Protein AF-A0A9X1NVR0-F1 (afdb_monomer)

pLDDT: mean 72.45, std 21.35, range [33.44, 94.31]

Radius of gyration: 43.02 Å; Cα contacts (8 Å, |Δi|>4): 176; chains: 1; bounding box: 94×76×120 Å

Foldseek 3Di:
DDDDDDDDDDDDDDPDDPDDDDDDDDDDDDDDDDDDDDDDDDDDDDDDDDDDDDDDDDDDDDDDDDDDDDDDDDDDDDDDDDPDDDDDPDDPPADDDPPDDPVLDDPHVVSSVVSVVVVVVVVVVVVVPPAWADPDLVPADQAPADPLLCQQVVADSPRPVSSVVSVVCNVVGHHNVNVNVPNVVSVVCVVVVVRPGDQDQLVQQLVLADPPPPDDSVVSNVNSVVLLVVLLVVLVPDDCVNVDDPVNSVVLNVLSSGNVSSVVSVVCVVVVVPDDPPPPPPPDDDPDLDPVNLVVLCPDLCLDPPHPNPDPVSVVVSVVSVCVVDPD

Solvent-accessible surface area (backbone atoms only — not comparable to full-atom values): 21731 Å² total; per-residue (Å²): 138,89,82,88,81,87,82,85,84,87,81,91,87,90,87,87,87,87,85,76,86,80,71,88,80,83,79,83,74,86,90,81,78,89,83,86,89,86,80,85,87,79,88,82,87,84,88,83,87,82,88,89,88,81,89,86,89,83,88,83,89,84,85,84,88,82,88,83,86,86,90,82,84,90,82,81,88,85,78,85,82,76,82,79,89,75,97,69,95,68,72,84,73,73,86,74,66,90,91,65,62,80,86,41,60,41,99,45,66,66,48,21,51,51,40,48,48,51,53,51,49,51,51,50,52,52,60,66,64,48,65,68,39,59,98,44,44,83,68,53,78,78,82,82,65,50,72,68,48,33,69,40,64,70,58,54,100,81,34,65,66,61,55,51,47,34,46,52,37,44,77,70,54,44,25,70,69,63,57,56,48,50,48,55,49,53,48,52,34,47,75,70,59,73,48,69,68,64,84,57,61,65,61,33,23,37,69,44,28,62,90,84,66,88,61,56,70,68,55,23,28,52,47,12,48,54,50,41,55,49,49,54,52,51,50,70,65,58,44,60,92,77,70,41,51,71,66,57,44,50,56,56,52,59,32,52,74,39,47,67,36,39,53,52,48,49,48,47,67,73,60,61,76,72,75,82,78,69,96,65,91,62,90,83,62,80,79,82,86,42,70,70,58,50,54,52,51,65,71,32,58,36,46,34,88,90,39,100,57,47,34,73,68,61,33,52,52,50,52,52,51,48,47,71,71,58,69,130

Structure (mmCIF, N/CA/C/O backbone):
data_AF-A0A9X1NVR0-F1
#
_entry.id   AF-A0A9X1NVR0-F1
#
loop_
_atom_site.group_PDB
_atom_site.id
_atom_site.type_symbol
_atom_site.label_atom_id
_atom_site.label_alt_id
_atom_site.label_comp_id
_atom_site.label_asym_id
_atom_site.label_entity_id
_atom_site.label_seq_id
_atom_site.pdbx_PDB_ins_code
_atom_site.Cartn_x
_atom_site.Cartn_y
_atom_site.Cartn_z
_atom_site.occupancy
_atom_site.B_iso_or_equiv
_atom_site.auth_seq_id
_atom_site.auth_comp_id
_atom_site.auth_asym_id
_atom_site.auth_atom_id
_atom_site.pdbx_PDB_model_num
ATOM 1 N N . MET A 1 1 ? 7.594 -42.848 30.834 1.00 44.47 1 MET A N 1
ATOM 2 C CA . MET A 1 1 ? 8.027 -41.648 30.078 1.00 44.47 1 MET A CA 1
ATOM 3 C C . MET A 1 1 ? 7.532 -41.773 28.642 1.00 44.47 1 MET A C 1
ATOM 5 O O . MET A 1 1 ? 7.361 -42.896 28.198 1.00 44.47 1 MET A O 1
ATOM 9 N N . THR A 1 2 ? 7.298 -40.643 27.962 1.00 40.19 2 THR A N 1
ATOM 10 C CA . THR A 1 2 ? 6.691 -40.436 26.620 1.00 40.19 2 THR A CA 1
ATOM 11 C C . THR A 1 2 ? 5.156 -40.479 26.514 1.00 40.19 2 THR A C 1
ATOM 13 O O . THR A 1 2 ? 4.549 -41.512 26.264 1.00 40.19 2 THR A O 1
ATOM 16 N N . ARG A 1 3 ? 4.526 -39.297 26.651 1.00 39.19 3 ARG A N 1
ATOM 17 C CA . ARG A 1 3 ? 3.219 -38.970 26.051 1.00 39.19 3 ARG A CA 1
ATOM 18 C C . ARG A 1 3 ? 3.473 -38.156 24.780 1.00 39.19 3 ARG A C 1
ATOM 20 O O . ARG A 1 3 ? 4.153 -37.134 24.848 1.00 39.19 3 ARG A O 1
ATOM 27 N N . LYS A 1 4 ? 2.931 -38.622 23.652 1.00 46.75 4 LYS A N 1
ATOM 28 C CA . LYS A 1 4 ? 2.841 -37.892 22.380 1.00 46.75 4 LYS A CA 1
ATOM 29 C C . LYS A 1 4 ? 1.854 -36.727 22.532 1.00 46.75 4 LYS A C 1
ATOM 31 O O . LYS A 1 4 ? 0.799 -36.900 23.139 1.00 46.75 4 LYS A O 1
ATOM 36 N N . ARG A 1 5 ? 2.214 -35.554 22.011 1.00 45.94 5 ARG A N 1
ATOM 37 C CA . ARG A 1 5 ? 1.312 -34.417 21.794 1.00 45.94 5 ARG A CA 1
ATOM 38 C C . ARG A 1 5 ? 1.158 -34.261 20.287 1.00 45.94 5 ARG A C 1
ATOM 40 O O . ARG A 1 5 ? 2.129 -33.909 19.626 1.00 45.94 5 ARG A O 1
ATOM 47 N N . ASP A 1 6 ? -0.038 -34.539 19.790 1.00 41.62 6 ASP A N 1
ATOM 48 C CA . ASP A 1 6 ? -0.452 -34.194 18.436 1.00 41.62 6 ASP A CA 1
ATOM 49 C C . ASP A 1 6 ? -0.922 -32.734 18.440 1.00 41.62 6 ASP A C 1
ATOM 51 O O . ASP A 1 6 ? -1.805 -32.350 19.210 1.00 41.62 6 ASP A O 1
ATOM 55 N N . ILE A 1 7 ? -0.274 -31.910 17.618 1.00 42.59 7 ILE A N 1
ATOM 56 C CA . ILE A 1 7 ? -0.671 -30.533 17.324 1.00 42.59 7 ILE A CA 1
ATOM 57 C C . ILE A 1 7 ? -1.492 -30.594 16.038 1.00 42.59 7 ILE A C 1
ATOM 59 O O . ILE A 1 7 ? -0.970 -30.919 14.975 1.00 42.59 7 ILE A O 1
ATOM 63 N N . ILE A 1 8 ? -2.788 -30.312 16.158 1.00 41.16 8 ILE A N 1
ATOM 64 C CA . ILE A 1 8 ? -3.702 -30.131 15.032 1.00 41.16 8 ILE A CA 1
ATOM 65 C C . ILE A 1 8 ? -3.547 -28.689 14.548 1.00 41.16 8 ILE A C 1
ATOM 67 O O . ILE A 1 8 ? -3.939 -27.742 15.228 1.00 41.16 8 ILE A O 1
ATOM 71 N N . THR A 1 9 ? -2.956 -28.534 13.369 1.00 35.31 9 THR A N 1
ATOM 72 C CA . THR A 1 9 ? -2.883 -27.276 12.625 1.00 35.31 9 THR A CA 1
ATOM 73 C C . THR A 1 9 ? -4.219 -27.048 11.914 1.00 35.31 9 THR A C 1
ATOM 75 O O . THR A 1 9 ? -4.495 -27.692 10.907 1.00 35.31 9 THR A O 1
ATOM 78 N N . CYS A 1 10 ? -5.049 -26.135 12.422 1.00 33.44 10 CYS A N 1
ATOM 79 C CA . CYS A 1 10 ? -6.172 -25.558 11.677 1.00 33.44 10 CYS A CA 1
ATOM 80 C C . CYS A 1 10 ? -5.746 -24.176 11.173 1.00 33.44 10 CYS A C 1
ATOM 82 O O . CYS A 1 10 ? -5.687 -23.222 11.945 1.00 33.44 10 CYS A O 1
ATOM 84 N N . ALA A 1 11 ? -5.429 -24.083 9.884 1.00 37.91 11 ALA A N 1
ATOM 85 C CA . ALA A 1 11 ? -5.154 -22.836 9.186 1.00 37.91 11 ALA A CA 1
ATOM 86 C C . ALA A 1 11 ? -6.119 -22.700 8.003 1.00 37.91 11 ALA A C 1
ATOM 88 O O . ALA A 1 11 ? -6.277 -23.640 7.229 1.00 37.91 11 ALA A O 1
ATOM 89 N N . GLY A 1 12 ? -6.705 -21.510 7.847 1.00 33.69 12 GLY A N 1
ATOM 90 C CA . GLY A 1 12 ? -7.137 -21.010 6.541 1.00 33.69 12 GLY A CA 1
ATOM 91 C C . GLY A 1 12 ? -8.643 -20.931 6.292 1.00 33.69 12 GLY A C 1
ATOM 92 O O . GLY A 1 12 ? -9.196 -21.759 5.577 1.00 33.69 12 GLY A O 1
ATOM 93 N N . SER A 1 13 ? -9.290 -19.870 6.780 1.00 37.59 13 SER A N 1
ATOM 94 C CA . SER A 1 13 ? -10.363 -19.183 6.036 1.00 37.59 13 SER A CA 1
ATOM 95 C C . SER A 1 13 ? -10.719 -17.861 6.705 1.00 37.59 13 SER A C 1
ATOM 97 O O . SER A 1 13 ? -11.541 -17.812 7.611 1.00 37.59 13 SER A O 1
ATOM 99 N N . LEU A 1 14 ? -10.073 -16.789 6.251 1.00 38.69 14 LEU A N 1
ATOM 100 C CA . LEU A 1 14 ? -10.505 -15.400 6.433 1.00 38.69 14 LEU A CA 1
ATOM 101 C C . LEU A 1 14 ? -9.898 -14.583 5.282 1.00 38.69 14 LEU A C 1
ATOM 103 O O . LEU A 1 14 ? -8.998 -13.773 5.455 1.00 38.69 14 LEU A O 1
ATOM 107 N N . ALA A 1 15 ? -10.363 -14.883 4.071 1.00 46.22 15 ALA A N 1
ATOM 108 C CA . ALA A 1 15 ? -10.095 -14.116 2.861 1.00 46.22 15 ALA A CA 1
ATOM 109 C C . ALA A 1 15 ? -11.441 -13.843 2.188 1.00 46.22 15 ALA A C 1
ATOM 111 O O . ALA A 1 15 ? -11.875 -14.612 1.336 1.00 46.22 15 ALA A O 1
ATOM 112 N N . PHE A 1 16 ? -12.151 -12.803 2.635 1.00 40.16 16 PHE A N 1
ATOM 113 C CA . PHE A 1 16 ? -13.353 -12.331 1.942 1.00 40.16 16 PHE A CA 1
ATOM 114 C C . PHE A 1 16 ? -13.715 -10.887 2.329 1.00 40.16 16 PHE A C 1
ATOM 116 O O . PHE A 1 16 ? -14.750 -10.667 2.942 1.00 40.16 16 PHE A O 1
ATOM 123 N N . LEU A 1 17 ? -12.858 -9.895 2.034 1.00 40.31 17 LEU A N 1
ATOM 124 C CA . LEU A 1 17 ? -13.268 -8.474 2.089 1.00 40.31 17 LEU A CA 1
ATOM 125 C C . LEU A 1 17 ? -12.319 -7.484 1.373 1.00 40.31 17 LEU A C 1
ATOM 127 O O . LEU A 1 17 ? -12.083 -6.389 1.866 1.00 40.31 17 LEU A O 1
ATOM 131 N N . ALA A 1 18 ? -11.784 -7.835 0.197 1.00 41.09 18 ALA A N 1
ATOM 132 C CA . ALA A 1 18 ? -10.922 -6.925 -0.579 1.00 41.09 18 ALA A CA 1
ATOM 133 C C . ALA A 1 18 ? -11.227 -6.915 -2.090 1.00 41.09 18 ALA A C 1
ATOM 135 O O . ALA A 1 18 ? -10.324 -6.915 -2.918 1.00 41.09 18 ALA A O 1
ATOM 136 N N . ALA A 1 19 ? -12.508 -6.908 -2.462 1.00 43.38 19 ALA A N 1
ATOM 137 C CA . ALA A 1 19 ? -12.921 -6.692 -3.848 1.00 43.38 19 ALA A CA 1
ATOM 138 C C . ALA A 1 19 ? -14.095 -5.709 -3.895 1.00 43.38 19 ALA A C 1
ATOM 140 O O . ALA A 1 19 ? -15.251 -6.101 -4.037 1.00 43.38 19 ALA A O 1
ATOM 141 N N . MET A 1 20 ? -13.794 -4.419 -3.753 1.00 42.12 20 MET A N 1
ATOM 142 C CA . MET A 1 20 ? -14.661 -3.367 -4.279 1.00 42.12 20 MET A CA 1
ATOM 143 C C . MET A 1 20 ? -13.882 -2.598 -5.352 1.00 42.12 20 MET A C 1
ATOM 145 O O . MET A 1 20 ? -12.748 -2.192 -5.094 1.00 42.12 20 MET A O 1
ATOM 149 N N . PRO A 1 21 ? -14.444 -2.430 -6.561 1.00 48.41 21 PRO A N 1
ATOM 150 C CA . PRO A 1 21 ? -13.795 -1.700 -7.636 1.00 48.41 21 PRO A CA 1
ATOM 151 C C . PRO A 1 21 ? -13.760 -0.211 -7.284 1.00 48.41 21 PRO A C 1
ATOM 153 O O . PRO A 1 21 ? -14.793 0.457 -7.247 1.00 48.41 21 PRO A O 1
ATOM 156 N N . PHE A 1 22 ? -12.564 0.316 -7.030 1.00 46.00 22 PHE A N 1
ATOM 157 C CA . PHE A 1 22 ? -12.339 1.756 -7.035 1.00 46.00 22 PHE A CA 1
ATOM 158 C C . PHE A 1 22 ? -12.615 2.273 -8.453 1.00 46.00 22 PHE A C 1
ATOM 160 O O . PHE A 1 22 ? -11.993 1.833 -9.419 1.00 46.00 22 PHE A O 1
ATOM 167 N N . GLY A 1 23 ? -13.609 3.157 -8.572 1.00 53.91 23 GLY A N 1
ATOM 168 C CA . GLY A 1 23 ? -14.016 3.780 -9.830 1.00 53.91 23 GLY A CA 1
ATOM 169 C C . GLY A 1 23 ? -12.915 4.638 -10.474 1.00 53.91 23 GLY A C 1
ATOM 170 O O . GLY A 1 23 ? -11.853 4.851 -9.884 1.00 53.91 23 GLY A O 1
ATOM 171 N N . PRO A 1 24 ? -13.148 5.136 -11.702 1.00 49.78 24 PRO A N 1
ATOM 172 C CA . PRO A 1 24 ? -12.132 5.823 -12.486 1.00 49.78 24 PRO A CA 1
ATOM 173 C C . PRO A 1 24 ? -11.632 7.087 -11.779 1.00 49.78 24 PRO A C 1
ATOM 175 O O . PRO A 1 24 ? -12.390 7.998 -11.451 1.00 49.78 24 PRO A O 1
ATOM 178 N N . ARG A 1 25 ? -10.314 7.126 -11.577 1.00 46.09 25 ARG A N 1
ATOM 179 C CA . ARG A 1 25 ? -9.554 8.268 -11.071 1.00 46.09 25 ARG A CA 1
ATOM 180 C C . ARG A 1 25 ? -9.665 9.407 -12.095 1.00 46.09 25 ARG A C 1
ATOM 182 O O . ARG A 1 25 ? -9.121 9.300 -13.192 1.00 46.09 25 ARG A O 1
ATOM 189 N N . ILE A 1 26 ? -10.394 10.471 -11.756 1.00 43.28 26 ILE A N 1
ATOM 190 C CA . ILE A 1 26 ? -10.461 11.698 -12.561 1.00 43.28 26 ILE A CA 1
ATOM 191 C C . ILE A 1 26 ? -9.069 12.336 -12.543 1.00 43.28 26 ILE A C 1
ATOM 193 O O . ILE A 1 26 ? -8.587 12.771 -11.499 1.00 43.28 26 ILE A O 1
ATOM 197 N N . VAL A 1 27 ? -8.409 12.356 -13.699 1.00 53.53 27 VAL A N 1
ATOM 198 C CA . VAL A 1 27 ? -7.164 13.097 -13.909 1.00 53.53 27 VAL A CA 1
ATOM 199 C C . VAL A 1 27 ? -7.555 14.510 -14.334 1.00 53.53 27 VAL A C 1
ATOM 201 O O . VAL A 1 27 ? -8.107 14.697 -15.416 1.00 53.53 27 VAL A O 1
ATOM 204 N N . PHE A 1 28 ? -7.299 15.502 -13.482 1.00 40.03 28 PHE A N 1
ATOM 205 C CA . PHE A 1 28 ? -7.391 16.909 -13.871 1.00 40.03 28 PHE A CA 1
ATOM 206 C C . PHE A 1 28 ? -6.197 17.246 -14.771 1.00 40.03 28 PHE A C 1
ATOM 208 O O . PHE A 1 28 ? -5.045 17.170 -14.343 1.00 40.03 28 PHE A O 1
ATOM 215 N N . ALA A 1 29 ? -6.476 17.578 -16.031 1.00 50.22 29 ALA A N 1
ATOM 216 C CA . ALA A 1 29 ? -5.506 18.201 -16.923 1.00 50.22 29 ALA A CA 1
ATOM 217 C C . ALA A 1 29 ? -5.236 19.653 -16.469 1.00 50.22 29 ALA A C 1
ATOM 219 O O . ALA A 1 29 ? -6.146 20.287 -15.929 1.00 50.22 29 ALA A O 1
ATOM 220 N N . PRO A 1 30 ? -4.018 20.188 -16.672 1.00 52.81 30 PRO A N 1
ATOM 221 C CA . PRO A 1 30 ? -3.741 21.600 -16.435 1.00 52.81 30 PRO A CA 1
ATOM 222 C C . PRO A 1 30 ? -4.539 22.486 -17.405 1.00 52.81 30 PRO A C 1
ATOM 224 O O . PRO A 1 30 ? -4.586 22.238 -18.609 1.00 52.81 30 PRO A O 1
ATOM 227 N N . ASP A 1 31 ? -5.193 23.486 -16.819 1.00 44.09 31 ASP A N 1
ATOM 228 C CA . ASP A 1 31 ? -6.023 24.511 -17.447 1.00 44.09 31 ASP A CA 1
ATOM 229 C C . ASP A 1 31 ? -5.139 25.573 -18.121 1.00 44.09 31 ASP A C 1
ATOM 231 O O . ASP A 1 31 ? -4.589 26.453 -17.458 1.00 44.09 31 ASP A O 1
ATOM 235 N N . ASP A 1 32 ? -4.996 25.473 -19.443 1.00 49.38 32 ASP A N 1
ATOM 236 C CA . ASP A 1 32 ? -4.446 26.516 -20.307 1.00 49.38 32 ASP A CA 1
ATOM 237 C C . ASP A 1 32 ? -5.589 27.063 -21.179 1.00 49.38 32 ASP A C 1
ATOM 239 O O . ASP A 1 32 ? -5.958 26.432 -22.171 1.00 49.38 32 ASP A O 1
ATOM 243 N N . GLY A 1 33 ? -6.148 28.243 -20.883 1.00 39.88 33 GLY A N 1
ATOM 244 C CA . GLY A 1 33 ? -6.996 28.899 -21.891 1.00 39.88 33 GLY A CA 1
ATOM 245 C C . GLY A 1 33 ? -8.032 29.899 -21.414 1.00 39.88 33 GLY A C 1
ATOM 246 O O . GLY A 1 33 ? -9.231 29.651 -21.453 1.00 39.88 33 GLY A O 1
ATOM 247 N N . ASN A 1 34 ? -7.558 31.091 -21.082 1.00 47.06 34 ASN A N 1
ATOM 248 C CA . ASN A 1 34 ? -8.350 32.300 -20.911 1.00 47.06 34 ASN A CA 1
ATOM 249 C C . ASN A 1 34 ? -9.213 32.633 -22.159 1.00 47.06 34 ASN A C 1
ATOM 251 O O . ASN A 1 34 ? -8.673 33.009 -23.195 1.00 47.06 34 ASN A O 1
ATOM 255 N N . GLY A 1 35 ? -10.542 32.571 -22.004 1.00 40.34 35 GLY A N 1
ATOM 256 C CA . GLY A 1 35 ? -11.523 33.472 -22.629 1.00 40.34 35 GLY A CA 1
ATOM 257 C C . GLY A 1 35 ? -12.019 33.171 -24.052 1.00 40.34 35 GLY A C 1
ATOM 258 O O . GLY A 1 35 ? -11.288 33.348 -25.014 1.00 40.34 35 GLY A O 1
ATOM 259 N N . GLN A 1 36 ? -13.323 32.890 -24.195 1.00 42.28 36 GLN A N 1
ATOM 260 C CA . GLN A 1 36 ? -14.233 33.672 -25.054 1.00 42.28 36 GLN A CA 1
ATOM 261 C C . GLN A 1 36 ? -15.698 33.271 -24.780 1.00 42.28 36 GLN A C 1
ATOM 263 O O . GLN A 1 36 ? -16.075 32.105 -24.787 1.00 42.28 36 GLN A O 1
ATOM 268 N N . SER A 1 37 ? -16.512 34.291 -24.541 1.00 43.41 37 SER A N 1
ATOM 269 C CA . SER A 1 37 ? -17.950 34.307 -24.277 1.00 43.41 37 SER A CA 1
ATOM 270 C C . SER A 1 37 ? -18.858 33.874 -25.438 1.00 43.41 37 SER A C 1
ATOM 272 O O . SER A 1 37 ? -18.581 34.202 -26.591 1.00 43.41 37 SER A O 1
ATOM 274 N N . GLY A 1 38 ? -20.044 33.368 -25.077 1.00 38.72 38 GLY A N 1
ATOM 275 C CA . GLY A 1 38 ? -21.275 33.345 -25.887 1.00 38.72 38 GLY A CA 1
ATOM 276 C C . GLY A 1 38 ? -21.856 31.931 -25.966 1.00 38.72 38 GLY A C 1
ATOM 277 O O . GLY A 1 38 ? -21.133 31.004 -26.278 1.00 38.72 38 GLY A O 1
ATOM 278 N N . GLY A 1 39 ? -23.120 31.631 -25.690 1.00 35.53 39 GLY A N 1
ATOM 279 C CA . GLY A 1 39 ? -24.314 32.414 -25.410 1.00 35.53 39 GLY A CA 1
ATOM 280 C C . GLY A 1 39 ? -25.524 31.549 -25.797 1.00 35.53 39 GLY A C 1
ATOM 281 O O . GLY A 1 39 ? -25.473 30.879 -26.820 1.00 35.53 39 GLY A O 1
ATOM 282 N N . GLY A 1 40 ? -26.606 31.605 -25.014 1.00 36.06 40 GLY A N 1
ATOM 283 C CA . GLY A 1 40 ? -27.977 31.437 -25.520 1.00 36.06 40 GLY A CA 1
ATOM 284 C C . GLY A 1 40 ? -28.655 30.057 -25.463 1.00 36.06 40 GLY A C 1
ATOM 285 O O . GLY A 1 40 ? -28.280 29.150 -26.191 1.00 36.06 40 GLY A O 1
ATOM 286 N N . GLY A 1 41 ? -29.776 30.028 -24.722 1.00 33.59 41 GLY A N 1
ATOM 287 C CA . GLY A 1 41 ? -30.999 29.241 -24.989 1.00 33.59 41 GLY A CA 1
ATOM 288 C C . GLY A 1 41 ? -30.962 27.766 -24.568 1.00 33.59 41 GLY A C 1
ATOM 289 O O . GLY A 1 41 ? -29.978 27.087 -24.794 1.00 33.59 41 GLY A O 1
ATOM 290 N N . GLY A 1 42 ? -31.990 27.168 -23.969 1.00 35.94 42 GLY A N 1
ATOM 291 C CA . GLY A 1 42 ? -33.374 27.572 -23.729 1.00 35.94 42 GLY A CA 1
ATOM 292 C C . GLY A 1 42 ? -34.250 26.309 -23.686 1.00 35.94 42 GLY A C 1
ATOM 293 O O . GLY A 1 42 ? -34.045 25.432 -24.518 1.00 35.94 42 GLY A O 1
ATOM 294 N N . GLY A 1 43 ? -35.207 26.266 -22.748 1.00 36.50 43 GLY A N 1
ATOM 295 C CA . GLY A 1 43 ? -36.305 25.285 -22.656 1.00 36.50 43 GLY A CA 1
ATOM 296 C C . GLY A 1 43 ? -35.895 23.869 -22.232 1.00 36.50 43 GLY A C 1
ATOM 297 O O . GLY A 1 43 ? -34.754 23.466 -22.409 1.00 36.50 43 GLY A O 1
ATOM 298 N N . ASP A 1 44 ? -36.756 23.022 -21.691 1.00 38.47 44 ASP A N 1
ATOM 299 C CA . ASP A 1 44 ? -38.103 23.122 -21.123 1.00 38.47 44 ASP A CA 1
ATOM 300 C C . ASP A 1 44 ? -38.379 21.730 -20.492 1.00 38.47 44 ASP A C 1
ATOM 302 O O . ASP A 1 44 ? -37.626 20.784 -20.732 1.00 38.47 44 ASP A O 1
ATOM 306 N N . ASP A 1 45 ? -39.475 21.622 -19.744 1.00 41.34 45 ASP A N 1
ATOM 307 C CA . ASP A 1 45 ? -40.234 20.397 -19.437 1.00 41.34 45 ASP A CA 1
ATOM 308 C C . ASP A 1 45 ? -39.853 19.454 -18.267 1.00 41.34 45 ASP A C 1
ATOM 310 O O . ASP A 1 45 ? -38.910 18.665 -18.300 1.00 41.34 45 ASP A O 1
ATOM 314 N N . GLY A 1 46 ? -40.787 19.414 -17.300 1.00 42.44 46 GLY A N 1
ATOM 315 C CA . GLY A 1 46 ? -41.267 18.192 -16.630 1.00 42.44 46 GLY A CA 1
ATOM 316 C C . GLY A 1 46 ? -40.677 17.916 -15.239 1.00 42.44 46 GLY A C 1
ATOM 317 O O . GLY A 1 46 ? -39.572 17.414 -15.122 1.00 42.44 46 GLY A O 1
ATOM 318 N N . GLY A 1 47 ? -41.331 18.153 -14.099 1.00 34.09 47 GLY A N 1
ATOM 319 C CA . GLY A 1 47 ? -42.766 18.139 -13.831 1.00 34.09 47 GLY A CA 1
ATOM 320 C C . GLY A 1 47 ? -43.204 16.803 -13.217 1.00 34.09 47 GLY A C 1
ATOM 321 O O . GLY A 1 47 ? -43.865 16.025 -13.890 1.00 34.09 47 GLY A O 1
ATOM 322 N N . TYR A 1 48 ? -42.900 16.567 -11.933 1.00 44.31 48 TYR A N 1
ATOM 323 C CA . TYR A 1 48 ? -43.685 15.668 -11.071 1.00 44.31 48 TYR A CA 1
ATOM 324 C C . TYR A 1 48 ? -43.876 16.348 -9.715 1.00 44.31 48 TYR A C 1
ATOM 326 O O . TYR A 1 48 ? -42.972 16.389 -8.881 1.00 44.31 48 TYR A O 1
ATOM 334 N N . GLY A 1 49 ? -45.057 16.932 -9.532 1.00 33.62 49 GLY A N 1
ATOM 335 C CA . GLY A 1 49 ? -45.560 17.332 -8.229 1.00 33.62 49 GLY A CA 1
ATOM 336 C C . GLY A 1 49 ? -46.227 16.149 -7.536 1.00 33.62 49 GLY A C 1
ATOM 337 O O . GLY A 1 49 ? -46.944 15.378 -8.172 1.00 33.62 49 GLY A O 1
ATOM 338 N N . LEU A 1 50 ? -46.033 16.052 -6.225 1.00 41.75 50 LEU A N 1
ATOM 339 C CA . LEU A 1 50 ? -47.062 15.565 -5.319 1.00 41.75 50 LEU A CA 1
ATOM 340 C C . LEU A 1 50 ? -47.198 16.579 -4.181 1.00 41.75 50 LEU A C 1
ATOM 342 O O . LEU A 1 50 ? -46.222 16.980 -3.549 1.00 41.75 50 LEU A O 1
ATOM 346 N N . ASP A 1 51 ? -48.443 17.016 -4.050 1.00 39.56 51 ASP A N 1
ATOM 347 C CA . ASP A 1 51 ? -49.024 18.029 -3.178 1.00 39.56 51 ASP A CA 1
ATOM 348 C C . ASP A 1 51 ? -48.742 17.808 -1.677 1.00 39.56 51 ASP A C 1
ATOM 350 O O . ASP A 1 51 ? -48.744 16.662 -1.212 1.00 39.56 51 ASP A O 1
ATOM 354 N N . PRO A 1 52 ? -48.592 18.886 -0.888 1.00 61.88 52 PRO A N 1
ATOM 355 C CA . PRO A 1 52 ? -48.683 18.866 0.567 1.00 61.88 52 PRO A CA 1
ATOM 356 C C . PRO A 1 52 ? -50.095 19.237 1.067 1.00 61.88 52 PRO A C 1
ATOM 358 O O . PRO A 1 52 ? -50.776 20.035 0.431 1.00 61.88 52 PRO A O 1
ATOM 361 N N . SER A 1 53 ? -50.455 18.765 2.277 1.00 43.78 53 SER A N 1
ATOM 362 C CA . SER A 1 53 ? -51.439 19.324 3.257 1.00 43.78 53 SER A CA 1
ATOM 363 C C . SER A 1 53 ? -52.547 18.346 3.706 1.00 43.78 53 SER A C 1
ATOM 365 O O . SER A 1 53 ? -52.829 17.396 2.981 1.00 43.78 53 SER A O 1
ATOM 367 N N . PRO A 1 54 ? -53.298 18.615 4.808 1.00 54.31 54 PRO A N 1
ATOM 368 C CA . PRO A 1 54 ? -53.026 19.474 5.974 1.00 54.31 54 PRO A CA 1
ATOM 369 C C . PRO A 1 54 ? -53.313 18.807 7.350 1.00 54.31 54 PRO A C 1
ATOM 371 O O . PRO A 1 54 ? -53.769 17.676 7.467 1.00 54.31 54 PRO A O 1
ATOM 374 N N . ALA A 1 55 ? -53.028 19.608 8.381 1.00 43.06 55 ALA A N 1
ATOM 375 C CA . ALA A 1 55 ? -53.266 19.516 9.822 1.00 43.06 55 ALA A CA 1
ATOM 376 C C . ALA A 1 55 ? -54.537 18.818 10.353 1.00 43.06 55 ALA A C 1
ATOM 378 O O . ALA A 1 55 ? -55.611 18.932 9.772 1.00 43.06 55 ALA A O 1
ATOM 379 N N . GLN A 1 56 ? -54.445 18.340 11.606 1.00 38.28 56 GLN A N 1
ATOM 380 C CA . GLN A 1 56 ? -55.468 18.659 12.611 1.00 38.28 56 GLN A CA 1
ATOM 381 C C . GLN A 1 56 ? -54.899 18.697 14.055 1.00 38.28 56 GLN A C 1
ATOM 383 O O . GLN A 1 56 ? -54.095 17.831 14.402 1.00 38.28 56 GLN A O 1
ATOM 388 N N . PRO A 1 57 ? -55.296 19.689 14.884 1.00 51.88 57 PRO A N 1
ATOM 389 C CA . PRO A 1 57 ? -54.883 19.863 16.280 1.00 51.88 57 PRO A CA 1
ATOM 390 C C . PRO A 1 57 ? -55.847 19.177 17.266 1.00 51.88 57 PRO A C 1
ATOM 392 O O . PRO A 1 57 ? -56.994 18.884 16.925 1.00 51.88 57 PRO A O 1
ATOM 395 N N . GLY A 1 58 ? -55.391 18.962 18.501 1.00 40.59 58 GLY A N 1
ATOM 396 C CA . GLY A 1 58 ? -56.214 18.454 19.598 1.00 40.59 58 GLY A CA 1
ATOM 397 C C . GLY A 1 58 ? -55.765 19.011 20.945 1.00 40.59 58 GLY A C 1
ATOM 398 O O . GLY A 1 58 ? -54.789 18.535 21.518 1.00 40.59 58 GLY A O 1
ATOM 399 N N . ASP A 1 59 ? -56.499 20.025 21.397 1.00 40.97 59 ASP A N 1
ATOM 400 C CA . ASP A 1 59 ? -56.512 20.606 22.738 1.00 40.97 59 ASP A CA 1
ATOM 401 C C . ASP A 1 59 ? -56.934 19.600 23.822 1.00 40.97 59 ASP A C 1
ATOM 403 O O . ASP A 1 59 ? -57.686 18.656 23.565 1.00 40.97 59 ASP A O 1
ATOM 407 N N . GLY A 1 60 ? -56.510 19.856 25.063 1.00 38.28 60 GLY A N 1
ATOM 408 C CA . GLY A 1 60 ? -56.951 19.109 26.239 1.00 38.28 60 GLY A CA 1
ATOM 409 C C . GLY A 1 60 ? -56.420 19.666 27.559 1.00 38.28 60 GLY A C 1
ATOM 410 O O . GLY A 1 60 ? -55.655 18.993 28.244 1.00 38.28 60 GLY A O 1
ATOM 411 N N . ASP A 1 61 ? -56.838 20.886 27.907 1.00 42.16 61 ASP A N 1
ATOM 412 C CA . ASP A 1 61 ? -56.792 21.443 29.265 1.00 42.16 61 ASP A CA 1
ATOM 413 C C . ASP A 1 61 ? -57.640 20.613 30.251 1.00 42.16 61 ASP A C 1
ATOM 415 O O . ASP A 1 61 ? -58.733 20.152 29.919 1.00 42.16 61 ASP A O 1
ATOM 419 N N . GLY A 1 62 ? -57.173 20.473 31.497 1.00 36.88 62 GLY A N 1
ATOM 420 C CA . GLY A 1 62 ? -57.886 19.743 32.552 1.00 36.88 62 GLY A CA 1
ATOM 421 C C . GLY A 1 62 ? -57.293 19.936 33.949 1.00 36.88 62 GLY A C 1
ATOM 422 O O . GLY A 1 62 ? -56.505 19.131 34.427 1.00 36.88 62 GLY A O 1
ATOM 423 N N . GLN A 1 63 ? -57.695 21.039 34.571 1.00 39.12 63 GLN A N 1
ATOM 424 C CA . GLN A 1 63 ? -57.342 21.601 35.880 1.00 39.12 63 GLN A CA 1
ATOM 425 C C . GLN A 1 63 ? -57.713 20.771 37.133 1.00 39.12 63 GLN A C 1
ATOM 427 O O . GLN A 1 63 ? -58.579 19.902 37.104 1.00 39.12 63 GLN A O 1
ATOM 432 N N . SER A 1 64 ? -57.193 21.270 38.269 1.00 40.59 64 SER A N 1
ATOM 433 C CA . SER A 1 64 ? -57.602 21.095 39.683 1.00 40.59 64 SER A CA 1
ATOM 434 C C . SER A 1 64 ? -57.035 19.855 40.392 1.00 40.59 64 SER A C 1
ATOM 436 O O . SER A 1 64 ? -57.145 18.743 39.911 1.00 40.59 64 SER A O 1
ATOM 438 N N . GLY A 1 65 ? -56.348 19.931 41.532 1.00 36.91 65 GLY A N 1
ATOM 439 C CA . GLY A 1 65 ? -56.300 20.952 42.570 1.00 36.91 65 GLY A CA 1
ATOM 440 C C . GLY A 1 65 ? -56.838 20.343 43.861 1.00 36.91 65 GLY A C 1
ATOM 441 O O . GLY A 1 65 ? -58.046 20.208 43.982 1.00 36.91 65 GLY A O 1
ATOM 442 N N . GLN A 1 66 ? -55.971 20.004 44.822 1.00 41.56 66 GLN A N 1
ATOM 443 C CA . GLN A 1 66 ? -56.320 20.057 46.247 1.00 41.56 66 GLN A CA 1
ATOM 444 C C . GLN A 1 66 ? -55.075 20.027 47.145 1.00 41.56 66 GLN A C 1
ATOM 446 O O . GLN A 1 66 ? -54.363 19.032 47.260 1.00 41.56 66 GLN A O 1
ATOM 451 N N . GLN A 1 67 ? -54.845 21.175 47.781 1.00 43.16 67 GLN A N 1
ATOM 452 C CA . GLN A 1 67 ? -54.121 21.326 49.037 1.00 43.16 67 GLN A CA 1
ATOM 453 C C . GLN A 1 67 ? -54.949 20.724 50.183 1.00 43.16 67 GLN A C 1
ATOM 455 O O . GLN A 1 67 ? -56.171 20.858 50.199 1.00 43.16 67 GLN A O 1
ATOM 460 N N . GLY A 1 68 ? -54.271 20.144 51.175 1.00 40.69 68 GLY A N 1
ATOM 461 C CA . GLY A 1 68 ? -54.870 19.679 52.427 1.00 40.69 68 GLY A CA 1
ATOM 462 C C . GLY A 1 68 ? -53.819 19.141 53.401 1.00 40.69 68 GLY A C 1
ATOM 463 O O . GLY A 1 68 ? -53.537 17.951 53.431 1.00 40.69 68 GLY A O 1
ATOM 464 N N . GLN A 1 69 ? -53.212 20.049 54.160 1.00 37.53 69 GLN A N 1
ATOM 465 C CA . GLN A 1 69 ? -52.316 19.834 55.310 1.00 37.53 69 GLN A CA 1
ATOM 466 C C . GLN A 1 69 ? -53.164 19.546 56.589 1.00 37.53 69 GLN A C 1
ATOM 468 O O . GLN A 1 69 ? -54.388 19.614 56.508 1.00 37.53 69 GLN A O 1
ATOM 473 N N . PRO A 1 70 ? -52.602 19.479 57.815 1.00 53.91 70 PRO A N 1
ATOM 474 C CA . PRO A 1 70 ? -51.795 18.445 58.484 1.00 53.91 70 PRO A CA 1
ATOM 475 C C . PRO A 1 70 ? -52.517 17.779 59.693 1.00 53.91 70 PRO A C 1
ATOM 477 O O . PRO A 1 70 ? -53.554 18.249 60.149 1.00 53.91 70 PRO A O 1
ATOM 480 N N . GLY A 1 71 ? -51.861 16.802 60.336 1.00 37.72 71 GLY A N 1
ATOM 481 C CA . GLY A 1 71 ? -51.937 16.631 61.799 1.00 37.72 71 GLY A CA 1
ATOM 482 C C . GLY A 1 71 ? -52.587 15.342 62.316 1.00 37.72 71 GLY A C 1
ATOM 483 O O . GLY A 1 71 ? -53.767 15.093 62.105 1.00 37.72 71 GLY A O 1
ATOM 484 N N . GLY A 1 72 ? -51.818 14.564 63.082 1.00 35.88 72 GLY A N 1
ATOM 485 C CA . GLY A 1 72 ? -52.319 13.434 63.868 1.00 35.88 72 GLY A CA 1
ATOM 486 C C . GLY A 1 72 ? -51.185 12.604 64.467 1.00 35.88 72 GLY A C 1
ATOM 487 O O . GLY A 1 72 ? -50.632 11.736 63.804 1.00 35.88 72 GLY A O 1
ATOM 488 N N . ALA A 1 73 ? -50.814 12.922 65.706 1.00 40.62 73 ALA A N 1
ATOM 489 C CA . ALA A 1 73 ? -49.821 12.228 66.528 1.00 40.62 73 ALA A CA 1
ATOM 490 C C . ALA A 1 73 ? -50.353 10.848 67.039 1.00 40.62 73 ALA A C 1
ATOM 492 O O . ALA A 1 73 ? -51.486 10.483 66.730 1.00 40.62 73 ALA A O 1
ATOM 493 N N . PRO A 1 74 ? -49.552 10.053 67.781 1.00 54.28 74 PRO A N 1
ATOM 494 C CA . PRO A 1 74 ? -49.507 8.587 67.709 1.00 54.28 74 PRO A CA 1
ATOM 495 C C . PRO A 1 74 ? -50.574 7.851 68.536 1.00 54.28 74 PRO A C 1
ATOM 497 O O . PRO A 1 74 ? -50.993 8.308 69.595 1.00 54.28 74 PRO A O 1
ATOM 500 N N . SER A 1 75 ? -50.922 6.635 68.110 1.00 45.41 75 SER A N 1
ATOM 501 C CA . SER A 1 75 ? -51.536 5.594 68.952 1.00 45.41 75 SER A CA 1
ATOM 502 C C . SER A 1 75 ? -50.877 4.259 68.581 1.00 45.41 75 SER A C 1
ATOM 504 O O . SER A 1 75 ? -50.825 3.890 67.417 1.00 45.41 75 SER A O 1
ATOM 506 N N . ASN A 1 76 ? -49.994 3.753 69.435 1.00 38.69 76 ASN A N 1
ATOM 507 C CA . ASN A 1 76 ? -50.215 2.894 70.600 1.00 38.69 76 ASN A CA 1
ATOM 508 C C . ASN A 1 76 ? -50.179 1.402 70.231 1.00 38.69 76 ASN A C 1
ATOM 510 O O . ASN A 1 76 ? -50.787 0.950 69.269 1.00 38.69 76 ASN A O 1
ATOM 514 N N . ALA A 1 77 ? -49.393 0.687 71.028 1.00 44.34 77 ALA A N 1
ATOM 515 C CA . ALA A 1 77 ? -49.037 -0.714 70.927 1.00 44.34 77 ALA A CA 1
ATOM 516 C C . ALA A 1 77 ? -50.247 -1.662 70.914 1.00 44.34 77 ALA A C 1
ATOM 518 O O . ALA A 1 77 ? -51.253 -1.396 71.572 1.00 44.34 77 ALA A O 1
ATOM 519 N N . GLY A 1 78 ? -50.103 -2.818 70.257 1.00 35.69 78 GLY A N 1
ATOM 520 C CA . GLY A 1 78 ? -51.050 -3.916 70.438 1.00 35.69 78 GLY A CA 1
ATOM 521 C C . GLY A 1 78 ? -50.946 -5.068 69.443 1.00 35.69 78 GLY A C 1
ATOM 522 O O . GLY A 1 78 ? -51.652 -5.074 68.448 1.00 35.69 78 GLY A O 1
ATOM 523 N N . ASN A 1 79 ? -50.159 -6.073 69.828 1.00 37.22 79 ASN A N 1
ATOM 524 C CA . ASN A 1 79 ? -50.164 -7.483 69.417 1.00 37.22 79 ASN A CA 1
ATOM 525 C C . ASN A 1 79 ? -49.531 -7.925 68.079 1.00 37.22 79 ASN A C 1
ATOM 527 O O . ASN A 1 79 ? -50.056 -7.631 67.006 1.00 37.22 79 ASN A O 1
ATOM 531 N N . PRO A 1 80 ? -48.473 -8.765 68.144 1.00 47.41 80 PRO A N 1
ATOM 532 C CA . PRO A 1 80 ? -48.118 -9.644 67.043 1.00 47.41 80 PRO A CA 1
ATOM 533 C C . PRO A 1 80 ? -49.187 -10.733 66.911 1.00 47.41 80 PRO A C 1
ATOM 535 O O . PRO A 1 80 ? -49.485 -11.462 67.856 1.00 47.41 80 PRO A O 1
ATOM 538 N N . SER A 1 81 ? -49.773 -10.839 65.725 1.00 44.72 81 SER A N 1
ATOM 539 C CA . SER A 1 81 ? -50.527 -12.017 65.318 1.00 44.72 81 SER A CA 1
ATOM 540 C C . SER A 1 81 ? -49.551 -13.178 65.131 1.00 44.72 81 SER A C 1
ATOM 542 O O . SER A 1 81 ? -48.759 -13.184 64.187 1.00 44.72 81 SER A O 1
ATOM 544 N N . GLU A 1 82 ? -49.601 -14.142 66.046 1.00 44.06 82 GLU A N 1
ATOM 545 C CA . GLU A 1 82 ? -49.019 -15.470 65.869 1.00 44.06 82 GLU A CA 1
ATOM 546 C C . GLU A 1 82 ? -49.617 -16.139 64.619 1.00 44.06 82 GLU A C 1
ATOM 548 O O . GLU A 1 82 ? -50.845 -16.172 64.477 1.00 44.06 82 GLU A O 1
ATOM 553 N N . PRO A 1 83 ? -48.814 -16.747 63.730 1.00 49.72 83 PRO A N 1
ATOM 554 C CA . PRO A 1 83 ? -49.305 -17.819 62.892 1.00 49.72 83 PRO A CA 1
ATOM 555 C C . PRO A 1 83 ? -49.310 -19.106 63.719 1.00 49.72 83 PRO A C 1
ATOM 557 O O . PRO A 1 83 ? -48.276 -19.631 64.129 1.00 49.72 83 PRO A O 1
ATOM 560 N N . ILE A 1 84 ? -50.535 -19.560 63.950 1.00 43.75 84 ILE A N 1
ATOM 561 C CA . ILE A 1 84 ? -50.992 -20.917 64.250 1.00 43.75 84 ILE A CA 1
ATOM 562 C C . ILE A 1 84 ? -49.969 -22.003 63.876 1.00 43.75 84 ILE A C 1
ATOM 564 O O . ILE A 1 84 ? -49.526 -22.109 62.733 1.00 43.75 84 ILE A O 1
ATOM 568 N N . GLY A 1 85 ? -49.647 -22.835 64.867 1.00 41.19 85 GLY A N 1
ATOM 569 C CA . GLY A 1 85 ? -48.701 -23.935 64.758 1.00 41.19 85 GLY A CA 1
ATOM 570 C C . GLY A 1 85 ? -49.114 -25.041 63.785 1.00 41.19 85 GLY A C 1
ATOM 571 O O . GLY A 1 85 ? -50.252 -25.508 63.772 1.00 41.19 85 GLY A O 1
ATOM 572 N N . GLY A 1 86 ? -48.115 -25.515 63.045 1.00 36.66 86 GLY A N 1
ATOM 573 C CA . GLY A 1 86 ? -48.043 -26.842 62.452 1.00 36.66 86 GLY A CA 1
ATOM 574 C C . GLY A 1 86 ? -46.654 -27.401 62.750 1.00 36.66 86 GLY A C 1
ATOM 575 O O . GLY A 1 86 ? -45.648 -26.782 62.413 1.00 36.66 86 GLY A O 1
ATOM 576 N N . ALA A 1 87 ? -46.606 -28.518 63.466 1.00 45.22 87 ALA A N 1
ATOM 577 C CA . ALA A 1 87 ? -45.385 -29.217 63.821 1.00 45.22 87 ALA A CA 1
ATOM 578 C C . ALA A 1 87 ? -44.734 -29.817 62.566 1.00 45.22 87 ALA A C 1
ATOM 580 O O . ALA A 1 87 ? -45.295 -30.735 61.989 1.00 45.22 87 ALA A O 1
ATOM 581 N N . ASP A 1 88 ? -43.598 -29.253 62.155 1.00 41.84 88 ASP A N 1
ATOM 582 C CA . ASP A 1 88 ? -42.420 -29.935 61.601 1.00 41.84 88 ASP A CA 1
ATOM 583 C C . ASP A 1 88 ? -41.338 -28.867 61.376 1.00 41.84 88 ASP A C 1
ATOM 585 O O . ASP A 1 88 ? -41.491 -27.951 60.571 1.00 41.84 88 ASP A O 1
ATOM 589 N N . GLY A 1 89 ? -40.261 -28.930 62.162 1.00 43.78 89 GLY A N 1
ATOM 590 C CA . GLY A 1 89 ? -39.207 -27.914 62.259 1.00 43.78 89 GLY A CA 1
ATOM 591 C C . GLY A 1 89 ? -38.280 -27.821 61.043 1.00 43.78 89 GLY A C 1
ATOM 592 O O . GLY A 1 89 ? -37.065 -27.937 61.190 1.00 43.78 89 GLY A O 1
ATOM 593 N N . ALA A 1 90 ? -38.824 -27.585 59.853 1.00 43.56 90 ALA A N 1
ATOM 594 C CA . ALA A 1 90 ? -38.042 -27.120 58.720 1.00 43.56 90 ALA A CA 1
ATOM 595 C C . ALA A 1 90 ? -37.839 -25.606 58.869 1.00 43.56 90 ALA A C 1
ATOM 597 O O . ALA A 1 90 ? -38.798 -24.836 58.798 1.00 43.56 90 ALA A O 1
ATOM 598 N N . GLN A 1 91 ? -36.593 -25.164 59.090 1.00 52.03 91 GLN A N 1
ATOM 599 C CA . GLN A 1 91 ? -36.254 -23.755 58.870 1.00 52.03 91 GLN A CA 1
ATOM 600 C C . GLN A 1 91 ? -36.773 -23.345 57.484 1.00 52.03 91 GLN A C 1
ATOM 602 O O . GLN A 1 91 ? -36.641 -24.156 56.560 1.00 52.03 91 GLN A O 1
ATOM 607 N N . PRO A 1 92 ? -37.349 -22.137 57.316 1.00 58.62 92 PRO A N 1
ATOM 608 C CA . PRO A 1 92 ? -37.748 -21.655 56.000 1.00 58.62 92 PRO A CA 1
ATOM 609 C C . PRO A 1 92 ? -36.541 -21.794 55.075 1.00 58.62 92 PRO A C 1
ATOM 611 O O . PRO A 1 92 ? -35.496 -21.180 55.291 1.00 58.62 92 PRO A O 1
ATOM 614 N N . SER A 1 93 ? -36.641 -22.719 54.123 1.00 62.44 93 SER A N 1
ATOM 615 C CA . SER A 1 93 ? -35.544 -23.049 53.229 1.00 62.44 93 SER A CA 1
ATOM 616 C C . SER A 1 93 ? -35.237 -21.808 52.403 1.00 62.44 93 SER A C 1
ATOM 618 O O . SER A 1 93 ? -36.108 -21.360 51.657 1.00 62.44 93 SER A O 1
ATOM 620 N N . LEU A 1 94 ? -34.022 -21.271 52.565 1.00 68.44 94 LEU A N 1
ATOM 621 C CA . LEU A 1 94 ? -33.510 -20.109 51.839 1.00 68.44 94 LEU A CA 1
ATOM 622 C C . LEU A 1 94 ? -33.881 -20.230 50.357 1.00 68.44 94 LEU A C 1
ATOM 624 O O . LEU A 1 94 ? -33.512 -21.214 49.706 1.00 68.44 94 LEU A O 1
ATOM 628 N N . HIS A 1 95 ? -34.643 -19.270 49.837 1.00 72.88 95 HIS A N 1
ATOM 629 C CA . HIS A 1 95 ? -35.111 -19.327 48.459 1.00 72.88 95 HIS A CA 1
ATOM 630 C C . HIS A 1 95 ? -33.912 -19.151 47.518 1.00 72.88 95 HIS A C 1
ATOM 632 O O . HIS A 1 95 ? -33.310 -18.081 47.456 1.00 72.88 95 HIS A O 1
ATOM 638 N N . LYS A 1 96 ? -33.541 -20.219 46.800 1.00 78.69 96 LYS A N 1
ATOM 639 C CA . LYS A 1 96 ? -32.432 -20.232 45.836 1.00 78.69 96 LYS A CA 1
ATOM 640 C C . LYS A 1 96 ? -32.980 -20.207 44.408 1.00 78.69 96 LYS A C 1
ATOM 642 O O . LYS A 1 96 ? -33.219 -21.277 43.848 1.00 78.69 96 LYS A O 1
ATOM 647 N N . PRO A 1 97 ? -33.221 -19.024 43.821 1.00 77.50 97 PRO A N 1
ATOM 648 C CA . PRO A 1 97 ? -33.601 -18.935 42.420 1.00 77.50 97 PRO A CA 1
ATOM 649 C C . PRO A 1 97 ? -32.493 -19.513 41.529 1.00 77.50 97 PRO A C 1
ATOM 651 O O . PRO A 1 97 ? -31.302 -19.299 41.773 1.00 77.50 97 PRO A O 1
ATOM 654 N N . GLU A 1 98 ? -32.889 -20.250 40.491 1.00 80.06 98 GLU A N 1
ATOM 655 C CA . GLU A 1 98 ? -31.957 -20.748 39.478 1.00 80.06 98 GLU A CA 1
ATOM 656 C C . GLU A 1 98 ? -31.208 -19.583 38.811 1.00 80.06 98 GLU A C 1
ATOM 658 O O . GLU A 1 98 ? -31.793 -18.551 38.481 1.00 80.06 98 GLU A O 1
ATOM 663 N N . GLY A 1 99 ? -29.899 -19.754 38.604 1.00 81.62 99 GLY A N 1
ATOM 664 C CA . GLY A 1 99 ? -29.049 -18.790 37.895 1.00 81.62 99 GLY A CA 1
ATOM 665 C C . GLY A 1 99 ? -28.304 -17.779 38.773 1.00 81.62 99 GLY A C 1
ATOM 666 O O . GLY A 1 99 ? -27.487 -17.027 38.243 1.00 81.62 99 GLY A O 1
ATOM 667 N N . VAL A 1 100 ? -28.516 -17.769 40.094 1.00 83.50 100 VAL A N 1
ATOM 668 C CA . VAL A 1 100 ? -27.721 -16.942 41.019 1.00 83.50 100 VAL A CA 1
ATOM 669 C C . VAL A 1 100 ? -26.476 -17.717 41.481 1.00 83.50 100 VAL A C 1
ATOM 671 O O . VAL A 1 100 ? -26.613 -18.809 42.028 1.00 83.50 100 VAL A O 1
ATOM 674 N N . PRO A 1 101 ? -25.255 -17.184 41.278 1.00 87.75 101 PRO A N 1
ATOM 675 C CA . PRO A 1 101 ? -24.023 -17.818 41.738 1.00 87.75 101 PRO A CA 1
ATOM 676 C C . PRO A 1 101 ? -23.979 -18.064 43.251 1.00 87.75 101 PRO A C 1
ATOM 678 O O . PRO A 1 101 ? -24.347 -17.190 44.035 1.00 87.75 101 PRO A O 1
ATOM 681 N N . ASP A 1 102 ? -23.395 -19.196 43.662 1.00 87.12 102 ASP A N 1
ATOM 682 C CA . ASP A 1 102 ? -23.390 -19.642 45.065 1.00 87.12 102 ASP A CA 1
ATOM 683 C C . ASP A 1 102 ? -22.798 -18.629 46.063 1.00 87.12 102 ASP A C 1
ATOM 685 O O . ASP A 1 102 ? -23.195 -18.575 47.227 1.00 87.12 102 ASP A O 1
ATOM 689 N N . HIS A 1 103 ? -21.864 -17.785 45.614 1.00 87.88 103 HIS A N 1
ATOM 690 C CA . HIS A 1 103 ? -21.212 -16.772 46.448 1.00 87.88 103 HIS A CA 1
ATOM 691 C C . HIS A 1 103 ? -22.117 -15.580 46.807 1.00 87.88 103 HIS A C 1
ATOM 693 O O . HIS A 1 103 ? -21.793 -14.825 47.729 1.00 87.88 103 HIS A O 1
ATOM 699 N N . LEU A 1 104 ? -23.244 -15.408 46.107 1.00 88.44 104 LEU A N 1
ATOM 700 C CA . LEU A 1 104 ? -24.219 -14.350 46.375 1.00 88.44 104 LEU A CA 1
ATOM 701 C C . LEU A 1 104 ? -25.278 -14.761 47.408 1.00 88.44 104 LEU A C 1
ATOM 703 O O . LEU A 1 104 ? -26.013 -13.896 47.875 1.00 88.44 104 LEU A O 1
ATOM 707 N N . PHE A 1 105 ? -25.324 -16.029 47.831 1.00 89.38 105 PHE A N 1
ATOM 708 C CA . PHE A 1 105 ? -26.216 -16.456 48.911 1.00 89.38 105 PHE A CA 1
ATOM 709 C C . PHE A 1 105 ? -25.656 -16.068 50.287 1.00 89.38 105 PHE A C 1
ATOM 711 O O . PHE A 1 105 ? -24.477 -16.266 50.601 1.00 89.38 105 PHE A O 1
ATOM 718 N N . GLY A 1 106 ? -26.505 -15.461 51.110 1.00 85.31 106 GLY A N 1
ATOM 719 C CA . GLY A 1 106 ? -26.265 -15.174 52.523 1.00 85.31 106 GLY A CA 1
ATOM 720 C C . GLY A 1 106 ? -26.708 -16.317 53.437 1.00 85.31 106 GLY A C 1
ATOM 721 O O . GLY A 1 106 ? -27.250 -17.319 52.975 1.00 85.31 106 GLY A O 1
ATOM 722 N N . GLN A 1 107 ? -26.495 -16.172 54.746 1.00 85.88 107 GLN A N 1
ATOM 723 C CA . GLN A 1 107 ? -27.029 -17.103 55.750 1.00 85.88 107 GLN A CA 1
ATOM 724 C C . GLN A 1 107 ? -28.556 -16.995 55.888 1.00 85.88 107 GLN A C 1
ATOM 726 O O . GLN A 1 107 ? -29.202 -17.921 56.372 1.00 85.88 107 GLN A O 1
ATOM 731 N N . ASN A 1 108 ? -29.134 -15.873 55.460 1.00 87.50 108 ASN A N 1
ATOM 732 C CA . ASN A 1 108 ? -30.568 -15.607 55.441 1.00 87.50 108 ASN A CA 1
ATOM 733 C C . ASN A 1 108 ? -30.958 -14.821 54.170 1.00 87.50 108 ASN A C 1
ATOM 735 O O . ASN A 1 108 ? -30.096 -14.389 53.391 1.00 87.50 108 ASN A O 1
ATOM 739 N N . ASP A 1 109 ? -32.264 -14.657 53.940 1.00 84.00 109 ASP A N 1
ATOM 740 C CA . ASP A 1 109 ? -32.781 -13.965 52.752 1.00 84.00 109 ASP A CA 1
ATOM 741 C C . ASP A 1 109 ? -32.327 -12.494 52.706 1.00 84.00 109 ASP A C 1
ATOM 743 O O . ASP A 1 109 ? -32.003 -11.993 51.631 1.00 84.00 109 ASP A O 1
ATOM 747 N N . GLN A 1 110 ? -32.217 -11.818 53.860 1.00 86.50 110 GLN A N 1
ATOM 748 C CA . GLN A 1 110 ? -31.733 -10.432 53.937 1.00 86.50 110 GLN A CA 1
ATOM 749 C C . GLN A 1 110 ? -30.276 -10.308 53.472 1.00 86.50 110 GLN A C 1
ATOM 751 O O . GLN A 1 110 ? -29.981 -9.497 52.602 1.00 86.50 110 GLN A O 1
ATOM 756 N N . GLU A 1 111 ? -29.379 -11.167 53.959 1.00 86.19 111 GLU A N 1
ATOM 757 C CA . GLU A 1 111 ? -27.975 -11.189 53.541 1.00 86.19 111 GLU A CA 1
ATOM 758 C C . GLU A 1 111 ? -27.815 -11.547 52.056 1.00 86.19 111 GLU A C 1
ATOM 760 O O . GLU A 1 111 ? -26.904 -11.051 51.392 1.00 86.19 111 GLU A O 1
ATOM 765 N N . THR A 1 112 ? -28.688 -12.405 51.519 1.00 88.06 112 THR A N 1
ATOM 766 C CA . THR A 1 112 ? -28.709 -12.729 50.083 1.00 88.06 112 THR A CA 1
ATOM 767 C C . THR A 1 112 ? -29.102 -11.503 49.258 1.00 88.06 112 THR A C 1
ATOM 769 O O . THR A 1 112 ? -28.419 -11.163 48.292 1.00 88.06 112 THR A O 1
ATOM 772 N N . ILE A 1 113 ? -30.164 -10.799 49.664 1.00 88.31 113 ILE A N 1
ATOM 773 C CA . ILE A 1 113 ? -30.607 -9.555 49.020 1.00 88.31 113 ILE A CA 1
ATOM 774 C C . ILE A 1 113 ? -29.499 -8.498 49.083 1.00 88.31 113 ILE A C 1
ATOM 776 O O . ILE A 1 113 ? -29.189 -7.890 48.058 1.00 88.31 113 ILE A O 1
ATOM 780 N N . ASP A 1 114 ? -28.843 -8.329 50.232 1.00 91.12 114 ASP A N 1
ATOM 781 C CA . ASP A 1 114 ? -27.757 -7.362 50.410 1.00 91.12 114 ASP A CA 1
ATOM 782 C C . ASP A 1 114 ? -26.540 -7.684 49.531 1.00 91.12 114 ASP A C 1
ATOM 784 O O . ASP A 1 114 ? -25.942 -6.785 48.933 1.00 91.12 114 ASP A O 1
ATOM 788 N N . LYS A 1 115 ? -26.167 -8.964 49.392 1.00 90.50 115 LYS A N 1
ATOM 789 C CA . LYS A 1 115 ? -25.075 -9.391 48.500 1.00 90.50 115 LYS A CA 1
ATOM 790 C C . LYS A 1 115 ? -25.407 -9.158 47.029 1.00 90.50 115 LYS A C 1
ATOM 792 O O . LYS A 1 115 ? -24.569 -8.620 46.303 1.00 90.50 115 LYS A O 1
ATOM 797 N N . ILE A 1 116 ? -26.615 -9.519 46.595 1.00 89.75 116 ILE A N 1
ATOM 798 C CA . ILE A 1 116 ? -27.081 -9.273 45.222 1.00 89.75 116 ILE A CA 1
ATOM 799 C C . ILE A 1 116 ? -27.114 -7.768 44.945 1.00 89.75 116 ILE A C 1
ATOM 801 O O . ILE A 1 116 ? -26.630 -7.320 43.905 1.00 89.75 116 ILE A O 1
ATOM 805 N N . TRP A 1 117 ? -27.625 -6.973 45.887 1.00 91.06 117 TRP A N 1
ATOM 806 C CA . TRP A 1 117 ? -27.685 -5.524 45.755 1.00 91.06 117 TRP A CA 1
ATOM 807 C C . TRP A 1 117 ? -26.296 -4.891 45.680 1.00 91.06 117 TRP A C 1
ATOM 809 O O . TRP A 1 117 ? -26.056 -4.055 44.813 1.00 91.06 117 TRP A O 1
ATOM 819 N N . ASN A 1 118 ? -25.354 -5.315 46.524 1.00 93.69 118 ASN A N 1
ATOM 820 C CA . ASN A 1 118 ? -23.978 -4.822 46.482 1.00 93.69 118 ASN A CA 1
ATOM 821 C C . ASN A 1 118 ? -23.266 -5.199 45.175 1.00 93.69 118 ASN A C 1
ATOM 823 O O . ASN A 1 118 ? -22.582 -4.355 44.593 1.00 93.69 118 ASN A O 1
ATOM 827 N N . ALA A 1 119 ? -23.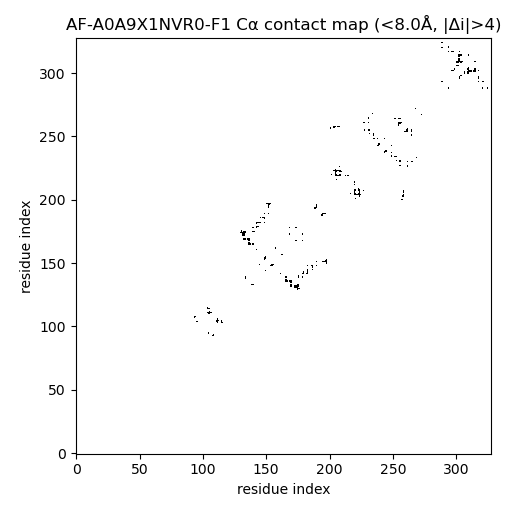466 -6.420 44.669 1.00 90.75 119 ALA A N 1
ATOM 828 C CA . ALA A 1 119 ? -22.942 -6.836 43.369 1.00 90.75 119 ALA A CA 1
ATOM 829 C C . ALA A 1 119 ? -23.545 -6.004 42.222 1.00 90.75 119 ALA A C 1
ATOM 831 O O . ALA A 1 119 ? -22.814 -5.501 41.367 1.00 90.75 119 ALA A O 1
ATOM 832 N N . TYR A 1 120 ? -24.864 -5.785 42.239 1.00 90.81 120 TYR A N 1
ATOM 833 C CA . TYR A 1 120 ? -25.555 -4.944 41.261 1.00 90.81 120 TYR A CA 1
ATOM 834 C C . TYR A 1 120 ? -25.100 -3.483 41.331 1.00 90.81 120 TYR A C 1
ATOM 836 O O . TYR A 1 120 ? -24.855 -2.866 40.294 1.00 90.81 120 TYR A O 1
ATOM 844 N N . LYS A 1 121 ? -24.936 -2.928 42.536 1.00 91.62 121 LYS A N 1
ATOM 845 C CA . LYS A 1 121 ? -24.439 -1.567 42.748 1.00 91.62 121 LYS A CA 1
ATOM 846 C C . LYS A 1 121 ? -23.010 -1.423 42.230 1.00 91.62 121 LYS A C 1
ATOM 848 O O . LYS A 1 121 ? -22.746 -0.483 41.492 1.00 91.62 121 LYS A O 1
ATOM 853 N N . GLY A 1 122 ? -22.125 -2.376 42.527 1.00 88.94 122 GLY A N 1
ATOM 854 C CA . GLY A 1 122 ? -20.762 -2.403 41.992 1.00 88.94 122 GLY A CA 1
ATOM 855 C C . GLY A 1 122 ? -20.735 -2.471 40.463 1.00 88.94 122 GLY A C 1
ATOM 856 O O . GLY A 1 122 ? -20.010 -1.707 39.829 1.00 88.94 122 GLY A O 1
ATOM 857 N N . ALA A 1 123 ? -21.584 -3.306 39.856 1.00 84.56 123 ALA A N 1
ATOM 858 C CA . ALA A 1 123 ? -21.734 -3.374 38.403 1.00 84.56 123 ALA A CA 1
ATOM 859 C C . ALA A 1 123 ? -22.2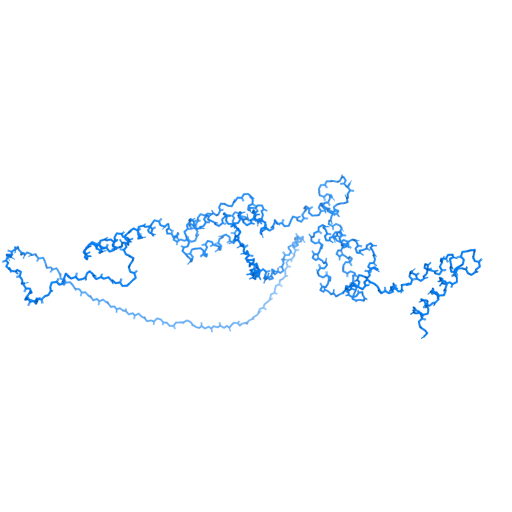83 -2.062 37.813 1.00 84.56 123 ALA A C 1
ATOM 861 O O . ALA A 1 123 ? -21.768 -1.576 36.811 1.00 84.56 123 ALA A O 1
ATOM 862 N N . ARG A 1 124 ? -23.285 -1.441 38.448 1.00 84.00 124 ARG A N 1
ATOM 863 C CA . ARG A 1 124 ? -23.837 -0.134 38.052 1.00 84.00 124 ARG A CA 1
ATOM 864 C C . ARG A 1 124 ? -22.828 0.998 38.194 1.00 84.00 124 ARG A C 1
ATOM 866 O O . ARG A 1 124 ? -22.790 1.863 37.329 1.00 84.00 124 ARG A O 1
ATOM 873 N N . GLU A 1 125 ? -22.024 1.002 39.250 1.00 85.75 125 GLU A N 1
ATOM 874 C CA . GLU A 1 125 ? -20.946 1.971 39.450 1.00 85.75 125 GLU A CA 1
ATOM 875 C C . GLU A 1 125 ? -19.823 1.766 38.428 1.00 85.75 125 GLU A C 1
ATOM 877 O O . GLU A 1 125 ? -19.317 2.745 37.890 1.00 85.75 125 GLU A O 1
ATOM 882 N N . ALA A 1 126 ? -19.461 0.520 38.106 1.00 77.75 126 ALA A N 1
ATOM 883 C CA . ALA A 1 126 ? -18.487 0.211 37.058 1.00 77.75 126 ALA A CA 1
ATOM 884 C C . ALA A 1 126 ? -18.990 0.633 35.666 1.00 77.75 126 ALA A C 1
ATOM 886 O O . ALA A 1 126 ? -18.271 1.307 34.934 1.00 77.75 126 ALA A O 1
ATOM 887 N N . LEU A 1 127 ? -20.249 0.330 35.338 1.00 73.12 127 LEU A N 1
ATOM 888 C CA . LEU A 1 127 ? -20.914 0.796 34.115 1.00 73.12 127 LEU A CA 1
ATOM 889 C C . LEU A 1 127 ? -21.073 2.323 34.090 1.00 73.12 127 LEU A C 1
ATOM 891 O O . LEU A 1 127 ? -20.996 2.934 33.033 1.00 73.12 127 LEU A O 1
ATOM 895 N N . GLY A 1 128 ? -21.282 2.954 35.247 1.00 70.50 128 GLY A N 1
ATOM 896 C CA . GLY A 1 128 ? -21.347 4.409 35.379 1.00 70.50 128 GLY A CA 1
ATOM 897 C C . GLY A 1 128 ? -19.986 5.097 35.244 1.00 70.50 128 GLY A C 1
ATOM 898 O O . GLY A 1 128 ? -19.942 6.275 34.898 1.00 70.50 128 GLY A O 1
ATOM 899 N N . LYS A 1 129 ? -18.892 4.372 35.510 1.00 72.12 129 LYS A N 1
ATOM 900 C CA . LYS A 1 129 ? -17.506 4.817 35.305 1.00 72.12 129 LYS A CA 1
ATOM 901 C C . LYS A 1 129 ? -17.007 4.583 33.885 1.00 72.12 129 LYS A C 1
ATOM 903 O O . LYS A 1 129 ? -16.065 5.262 33.489 1.00 72.12 129 LYS A O 1
ATOM 908 N N . GLN A 1 130 ? -17.600 3.656 33.127 1.00 65.38 130 GLN A N 1
ATOM 909 C CA . GLN A 1 130 ? -17.351 3.603 31.690 1.00 65.38 130 GLN A CA 1
ATOM 910 C C . GLN A 1 130 ? -17.799 4.940 31.104 1.00 65.38 130 GLN A C 1
ATOM 912 O O . GLN A 1 130 ? -18.979 5.290 31.177 1.00 65.38 130 GLN A O 1
ATOM 917 N N . SER A 1 131 ? -16.837 5.710 30.586 1.00 66.12 131 SER A N 1
ATOM 918 C CA . SER A 1 131 ? -17.108 6.997 29.953 1.00 66.12 131 SER A CA 1
ATOM 919 C C . SER A 1 131 ? -18.251 6.824 28.966 1.00 66.12 131 SER A C 1
ATOM 921 O O . SER A 1 131 ? -18.217 5.924 28.126 1.00 66.12 131 SER A O 1
ATOM 923 N N . LYS A 1 132 ? -19.291 7.647 29.104 1.00 75.31 132 LYS A N 1
ATOM 924 C CA . LYS A 1 132 ? -20.387 7.668 28.138 1.00 75.31 132 LYS A CA 1
ATOM 925 C C . LYS A 1 132 ? -19.846 8.146 26.794 1.00 75.31 132 LYS A C 1
ATOM 927 O O . LYS A 1 132 ? -18.892 8.923 26.755 1.00 75.31 132 LYS A O 1
ATOM 932 N N . ALA A 1 133 ? -20.468 7.685 25.714 1.00 82.12 133 ALA A N 1
ATOM 933 C CA . ALA A 1 133 ? -20.242 8.278 24.406 1.00 82.12 133 ALA A CA 1
ATOM 934 C C . ALA A 1 133 ? -20.499 9.796 24.484 1.00 82.12 133 ALA A C 1
ATOM 936 O O . ALA A 1 133 ? -21.438 10.205 25.179 1.00 82.12 133 ALA A O 1
ATOM 937 N N . PRO A 1 134 ? -19.683 10.627 23.817 1.00 83.88 134 PRO A N 1
ATOM 938 C CA . PRO A 1 134 ? -19.947 12.054 23.703 1.00 83.88 134 PRO A CA 1
ATOM 939 C C . PRO A 1 134 ? -21.328 12.321 23.094 1.00 83.88 134 PRO A C 1
ATOM 941 O O . PRO A 1 134 ? -21.800 11.537 22.277 1.00 83.88 134 PRO A O 1
ATOM 944 N N . ASP A 1 135 ? -21.949 13.451 23.442 1.00 84.12 135 ASP A N 1
ATOM 945 C CA . ASP A 1 135 ? -23.302 13.808 22.972 1.00 84.12 135 ASP A CA 1
ATOM 946 C C . ASP A 1 135 ? -23.384 14.077 21.458 1.00 84.12 135 ASP A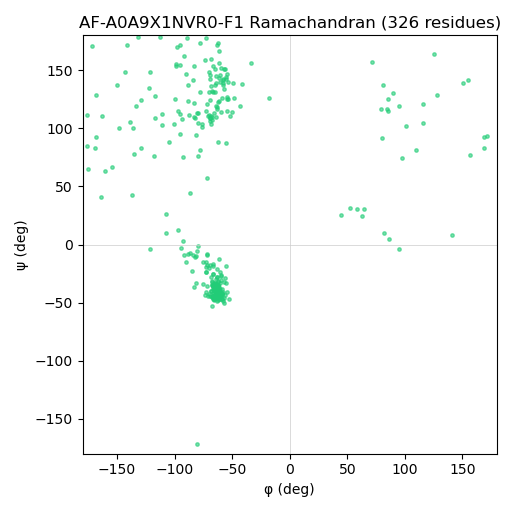 C 1
ATOM 948 O O . ASP A 1 135 ? -24.478 14.163 20.891 1.00 84.12 135 ASP A O 1
ATOM 952 N N . LYS A 1 136 ? -22.232 14.295 20.811 1.00 87.94 136 LYS A N 1
ATOM 953 C CA . LYS A 1 136 ? -22.117 14.588 19.382 1.00 87.94 136 LYS A CA 1
ATOM 954 C C . LYS A 1 136 ? -20.878 13.923 18.775 1.00 87.94 136 LYS A C 1
ATOM 956 O O . LYS A 1 136 ? -19.852 13.846 19.453 1.00 87.94 136 LYS A O 1
ATOM 961 N N . PRO A 1 137 ? -20.910 13.524 17.490 1.00 84.44 137 PRO A N 1
ATOM 962 C CA . PRO A 1 137 ? -19.745 12.974 16.792 1.00 84.44 137 PRO A CA 1
ATOM 963 C C . PRO A 1 137 ? -18.518 13.898 16.784 1.00 84.44 137 PRO A C 1
ATOM 965 O O . PRO A 1 137 ? -17.382 13.435 16.809 1.00 84.44 137 PRO A O 1
ATOM 968 N N . GLU A 1 138 ? -18.721 15.212 16.762 1.00 87.88 138 GLU A N 1
ATOM 969 C CA . GLU A 1 138 ? -17.629 16.189 16.707 1.00 87.88 138 GLU A CA 1
ATOM 970 C C . GLU A 1 138 ? -16.917 16.341 18.058 1.00 87.88 138 GLU A C 1
ATOM 972 O O . GLU A 1 138 ? -15.820 16.890 18.117 1.00 87.88 138 GLU A O 1
ATOM 977 N N . ALA A 1 139 ? -17.531 15.853 19.140 1.00 86.06 139 ALA A N 1
ATOM 978 C CA . ALA A 1 139 ? -16.962 15.911 20.480 1.00 86.06 139 ALA A CA 1
ATOM 979 C C . ALA A 1 139 ? -15.938 14.795 20.751 1.00 86.06 139 ALA A C 1
ATOM 981 O O . ALA A 1 139 ? -15.234 14.862 21.758 1.00 86.06 139 ALA A O 1
ATOM 982 N N . TYR A 1 140 ? -15.813 13.803 19.859 1.00 83.81 140 TYR A N 1
ATOM 983 C CA . TYR A 1 140 ? -14.710 12.847 19.931 1.00 83.81 140 TYR A CA 1
ATOM 984 C C . TYR A 1 140 ? -13.377 13.544 19.687 1.00 83.81 140 TYR A C 1
ATOM 986 O O . TYR A 1 140 ? -13.224 14.335 18.749 1.00 83.81 140 TYR A O 1
ATOM 994 N N . GLN A 1 141 ? -12.385 13.171 20.492 1.00 83.62 141 GLN A N 1
ATOM 995 C CA . GLN A 1 141 ? -11.014 13.611 20.275 1.00 83.62 141 GLN A CA 1
ATOM 996 C C . GLN A 1 141 ? -10.531 13.196 18.876 1.00 83.62 141 GLN A C 1
ATOM 998 O O . GLN A 1 141 ? -10.815 12.075 18.435 1.00 83.62 141 GLN A O 1
ATOM 1003 N N . PRO A 1 142 ? -9.794 14.070 18.168 1.00 83.62 142 PRO A N 1
ATOM 1004 C CA . PRO A 1 142 ? -9.128 13.682 16.939 1.00 83.62 142 PRO A CA 1
ATOM 1005 C C . PRO A 1 142 ? -8.218 12.478 17.161 1.00 83.62 142 PRO A C 1
ATOM 1007 O O . PRO A 1 142 ? -7.583 12.347 18.209 1.00 83.62 142 PRO A O 1
ATOM 1010 N N . PHE A 1 143 ? -8.140 11.603 16.162 1.00 85.19 143 PHE A N 1
ATOM 1011 C CA . PHE A 1 143 ? -7.220 10.479 16.217 1.00 85.19 143 PHE A CA 1
ATOM 1012 C C . PHE A 1 143 ? -5.781 10.990 16.241 1.00 85.19 143 PHE A C 1
ATOM 1014 O O . PHE A 1 143 ? -5.324 11.654 15.312 1.00 85.19 143 PHE A O 1
ATOM 1021 N N . ALA A 1 144 ? -5.063 10.659 17.309 1.00 85.31 144 ALA A N 1
ATOM 1022 C CA . ALA A 1 144 ? -3.638 10.917 17.422 1.00 85.31 144 ALA A CA 1
ATOM 1023 C C . ALA A 1 144 ? -2.867 9.840 16.643 1.00 85.31 144 ALA A C 1
ATOM 1025 O O . ALA A 1 144 ? -2.347 8.891 17.223 1.00 85.31 144 ALA A O 1
ATOM 1026 N N . TRP A 1 145 ? -2.848 9.954 15.314 1.00 86.50 145 TRP A N 1
ATOM 1027 C CA . TRP A 1 145 ? -2.090 9.047 14.451 1.00 86.50 145 TRP A CA 1
ATOM 1028 C C . TRP A 1 145 ? -0.584 9.2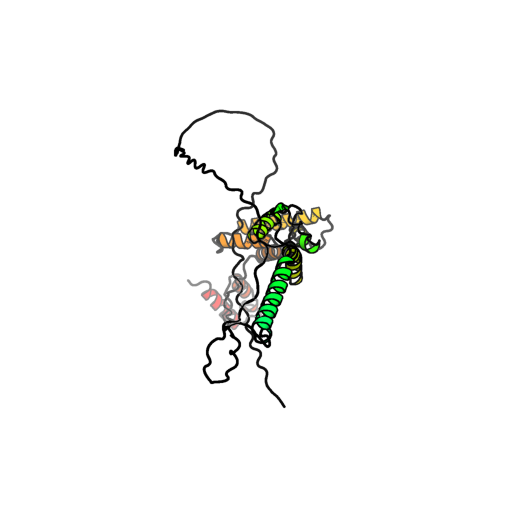29 14.664 1.00 86.50 145 TRP A C 1
ATOM 1030 O O . TRP A 1 145 ? -0.093 10.359 14.597 1.00 86.50 145 TRP A O 1
ATOM 1040 N N . SER A 1 146 ? 0.160 8.139 14.859 1.00 87.00 146 SER A N 1
ATOM 1041 C CA . SER A 1 146 ? 1.624 8.203 14.856 1.00 87.00 146 SER A CA 1
ATOM 1042 C C . SER A 1 146 ? 2.183 8.503 13.468 1.00 87.00 146 SER A C 1
ATOM 1044 O O . SER A 1 146 ? 1.550 8.236 12.443 1.00 87.00 146 SER A O 1
ATOM 1046 N N . ASP A 1 147 ? 3.424 8.991 13.429 1.00 86.38 147 ASP A N 1
ATOM 1047 C CA . ASP A 1 147 ? 4.147 9.273 12.183 1.00 86.38 147 ASP A CA 1
ATOM 1048 C C . ASP A 1 147 ? 4.224 8.044 11.272 1.00 86.38 147 ASP A C 1
ATOM 1050 O O . ASP A 1 147 ? 4.154 8.157 10.049 1.00 86.38 147 ASP A O 1
ATOM 1054 N N . LYS A 1 148 ? 4.299 6.848 11.868 1.00 84.00 148 LYS A N 1
ATOM 1055 C CA . LYS A 1 148 ? 4.303 5.583 11.135 1.00 84.00 148 LYS A CA 1
ATOM 1056 C C . LYS A 1 148 ? 2.979 5.350 10.416 1.00 84.00 148 LYS A C 1
ATOM 1058 O O . LYS A 1 148 ? 2.992 4.978 9.245 1.00 84.00 148 LYS A O 1
ATOM 1063 N N . VAL A 1 149 ? 1.851 5.581 11.086 1.00 84.81 149 VAL A N 1
ATOM 1064 C CA . VAL A 1 149 ? 0.523 5.445 10.475 1.00 84.81 149 VAL A CA 1
ATOM 1065 C C . VAL A 1 149 ? 0.315 6.512 9.405 1.00 84.81 149 VAL A C 1
ATOM 1067 O O . VAL A 1 149 ? -0.093 6.180 8.296 1.00 84.81 149 VAL A O 1
ATOM 1070 N N . LYS A 1 150 ? 0.678 7.770 9.688 1.00 85.75 150 LYS A N 1
ATOM 1071 C CA . LYS A 1 150 ? 0.593 8.868 8.712 1.00 85.75 150 LYS A CA 1
ATOM 1072 C C . LYS A 1 150 ? 1.396 8.555 7.444 1.00 85.75 150 LYS A C 1
ATOM 1074 O O . LYS A 1 150 ? 0.865 8.680 6.344 1.00 85.75 150 LYS A O 1
ATOM 1079 N N . ALA A 1 151 ? 2.629 8.065 7.586 1.00 83.19 151 ALA A N 1
ATOM 1080 C CA . ALA A 1 151 ? 3.474 7.685 6.454 1.00 83.19 151 ALA A CA 1
ATOM 1081 C C . ALA A 1 151 ? 2.939 6.470 5.675 1.00 83.19 151 ALA A C 1
ATOM 1083 O O . ALA A 1 151 ? 3.082 6.425 4.456 1.00 83.19 151 ALA A O 1
ATOM 1084 N N . ASN A 1 152 ? 2.323 5.493 6.355 1.00 82.81 152 ASN A N 1
ATOM 1085 C CA . ASN A 1 152 ? 1.857 4.255 5.720 1.00 82.81 152 ASN A CA 1
ATOM 1086 C C . ASN A 1 152 ? 0.420 4.303 5.192 1.00 82.81 152 ASN A C 1
ATOM 1088 O O . ASN A 1 152 ? 0.021 3.426 4.439 1.00 82.81 152 ASN A O 1
ATOM 1092 N N . LEU A 1 153 ? -0.389 5.275 5.592 1.00 81.38 153 LEU A N 1
ATOM 1093 C CA . LEU A 1 153 ? -1.775 5.369 5.134 1.00 81.38 153 LEU A CA 1
ATOM 1094 C C . LEU A 1 153 ? -2.072 6.691 4.428 1.00 81.38 153 LEU A C 1
ATOM 1096 O O . LEU A 1 153 ? -3.166 6.858 3.904 1.00 81.38 153 LEU A O 1
ATOM 1100 N N . SER A 1 154 ? -1.103 7.614 4.371 1.00 80.38 154 SER A N 1
ATOM 1101 C CA . SER A 1 154 ? -1.286 8.961 3.809 1.00 80.38 154 SER A CA 1
ATOM 1102 C C . SER A 1 154 ? -2.484 9.704 4.420 1.00 80.38 154 SER A C 1
ATOM 1104 O O . SER A 1 154 ? -3.130 10.502 3.747 1.00 80.38 154 SER A O 1
ATOM 1106 N N . ILE A 1 155 ? -2.789 9.424 5.693 1.00 79.25 155 ILE A N 1
ATOM 1107 C CA . ILE A 1 155 ? -3.933 10.005 6.402 1.00 79.25 155 ILE A CA 1
ATOM 1108 C C . ILE A 1 155 ? -3.635 11.474 6.698 1.00 79.25 155 ILE A C 1
ATOM 1110 O O . ILE A 1 155 ? -2.666 11.795 7.394 1.00 79.25 155 ILE A O 1
ATOM 1114 N N . ALA A 1 156 ? -4.487 12.355 6.178 1.00 75.56 156 ALA A N 1
ATOM 1115 C CA . ALA A 1 156 ? -4.481 13.773 6.514 1.00 75.56 156 ALA A CA 1
ATOM 1116 C C . ALA A 1 156 ? -5.050 14.003 7.928 1.00 75.56 156 ALA A C 1
ATOM 1118 O O . ALA A 1 156 ? -5.778 13.171 8.472 1.00 75.56 156 ALA A O 1
ATOM 1119 N N . GLU A 1 157 ? -4.731 15.135 8.557 1.00 70.38 157 GLU A N 1
ATOM 1120 C CA . GLU A 1 157 ? -5.268 15.446 9.895 1.00 70.38 157 GLU A CA 1
ATOM 1121 C C . GLU A 1 157 ? -6.793 15.667 9.881 1.00 70.38 157 GLU A C 1
ATOM 1123 O O . GLU A 1 157 ? -7.472 15.413 10.877 1.00 70.38 157 GLU A O 1
ATOM 1128 N N . ASP A 1 158 ? -7.326 16.071 8.730 1.00 73.81 158 ASP A N 1
ATOM 1129 C CA . ASP A 1 158 ? -8.727 16.349 8.417 1.00 73.81 158 ASP A CA 1
ATOM 1130 C C . ASP A 1 158 ? -9.375 15.275 7.522 1.00 73.81 158 ASP A C 1
ATOM 1132 O O . ASP A 1 158 ? -10.337 15.544 6.807 1.00 73.81 158 ASP A O 1
ATOM 1136 N N . ASP A 1 159 ? -8.874 14.040 7.577 1.00 81.75 159 ASP A N 1
ATOM 1137 C CA . ASP A 1 159 ? -9.359 12.932 6.753 1.00 81.75 159 ASP A CA 1
ATOM 1138 C C . ASP A 1 159 ? -10.885 12.699 6.894 1.00 81.75 159 ASP A C 1
ATOM 1140 O O . ASP A 1 159 ? -11.428 12.501 7.992 1.00 81.75 159 ASP A O 1
ATOM 1144 N N . GLU A 1 160 ? -11.602 12.705 5.765 1.00 85.88 160 GLU A N 1
ATOM 1145 C CA . GLU A 1 160 ? -13.055 12.499 5.723 1.00 85.88 160 GLU A CA 1
ATOM 1146 C C . GLU A 1 160 ? -13.466 11.132 6.290 1.00 85.88 160 GLU A C 1
ATOM 1148 O O . GLU A 1 160 ? -14.511 11.020 6.942 1.00 85.88 160 GLU A O 1
ATOM 1153 N N . ALA A 1 161 ? -12.637 10.096 6.121 1.00 84.06 161 ALA A N 1
ATOM 1154 C CA . ALA A 1 161 ? -12.890 8.776 6.684 1.00 84.06 161 ALA A CA 1
ATOM 1155 C C . ALA A 1 161 ? -12.795 8.796 8.215 1.00 84.06 161 ALA A C 1
ATOM 1157 O O . ALA A 1 161 ? -13.596 8.138 8.882 1.00 84.06 161 ALA A O 1
ATOM 1158 N N . ALA A 1 162 ? -11.895 9.601 8.794 1.00 86.25 162 ALA A N 1
ATOM 1159 C CA . ALA A 1 162 ? -11.844 9.804 10.242 1.00 86.25 162 ALA A CA 1
ATOM 1160 C C . ALA A 1 162 ? -13.123 10.481 10.765 1.00 86.25 162 ALA A C 1
ATOM 1162 O O . ALA A 1 162 ? -13.635 10.104 11.823 1.00 86.25 162 ALA A O 1
ATOM 1163 N N . THR A 1 163 ? -13.675 11.439 10.017 1.00 87.62 163 THR A N 1
ATOM 1164 C CA . THR A 1 163 ? -14.950 12.099 10.351 1.00 87.62 163 THR A CA 1
ATOM 1165 C C . THR A 1 163 ? -16.133 11.132 10.242 1.00 87.62 163 THR A C 1
ATOM 1167 O O . THR A 1 163 ? -16.957 11.040 11.158 1.00 87.62 163 THR A O 1
ATOM 1170 N N . LEU A 1 164 ? -16.191 10.342 9.167 1.00 89.38 164 LEU A N 1
ATOM 1171 C CA . LEU A 1 164 ? -17.210 9.310 8.977 1.00 89.38 164 LEU A CA 1
ATOM 1172 C C . LEU A 1 164 ? -17.159 8.261 10.094 1.00 89.38 164 LEU A C 1
ATOM 1174 O O . LEU A 1 164 ? -18.197 7.891 10.649 1.00 89.38 164 LEU A O 1
ATOM 1178 N N . PHE A 1 165 ? -15.957 7.822 10.469 1.00 89.25 165 PHE A N 1
ATOM 1179 C CA . PHE A 1 165 ? -15.778 6.864 11.550 1.00 89.25 165 PHE A CA 1
ATOM 1180 C C . PHE A 1 165 ? -16.279 7.420 12.887 1.00 89.25 165 PHE A C 1
ATOM 1182 O O . PHE A 1 165 ? -16.993 6.711 13.589 1.00 89.25 165 PHE A O 1
ATOM 1189 N N . ARG A 1 166 ? -16.008 8.690 13.226 1.00 89.31 166 ARG A N 1
ATOM 1190 C CA . ARG A 1 166 ? -16.567 9.330 14.439 1.00 89.31 166 ARG A CA 1
ATOM 1191 C C . ARG A 1 166 ? -18.098 9.343 14.435 1.00 89.31 166 ARG A C 1
ATOM 1193 O O . ARG A 1 166 ? -18.717 9.089 15.467 1.00 89.31 166 ARG A O 1
ATOM 1200 N N . SER A 1 167 ? -18.722 9.574 13.279 1.00 89.69 167 SER A N 1
ATOM 1201 C CA . SER A 1 167 ? -20.184 9.499 13.130 1.00 89.69 167 SER A CA 1
ATOM 1202 C C . SER A 1 167 ? -20.724 8.088 13.390 1.00 89.69 167 SER A C 1
ATOM 1204 O O . SER A 1 167 ? -21.721 7.916 14.095 1.00 89.69 167 SER A O 1
ATOM 1206 N N . ILE A 1 168 ? -20.049 7.059 12.871 1.00 90.50 168 ILE A N 1
ATOM 1207 C CA . ILE A 1 168 ? -20.406 5.652 13.101 1.00 90.50 168 ILE A CA 1
ATOM 1208 C C . ILE A 1 168 ? -20.184 5.277 14.573 1.00 90.50 168 ILE A C 1
ATOM 1210 O O . ILE A 1 168 ? -21.082 4.727 15.208 1.00 90.50 168 ILE A O 1
ATOM 1214 N N . ALA A 1 169 ? -19.037 5.641 15.143 1.00 90.50 169 ALA A N 1
ATOM 1215 C CA . ALA A 1 169 ? -18.699 5.420 16.545 1.00 90.50 169 ALA A CA 1
ATOM 1216 C C . ALA A 1 169 ? -19.749 6.035 17.484 1.00 90.50 169 ALA A C 1
ATOM 1218 O O . ALA A 1 169 ? -20.213 5.368 18.409 1.00 90.50 169 ALA A O 1
ATOM 1219 N N . HIS A 1 170 ? -20.209 7.259 17.188 1.00 89.69 170 HIS A N 1
ATOM 1220 C CA . HIS A 1 170 ? -21.326 7.898 17.888 1.00 89.69 170 HIS A CA 1
ATOM 1221 C C . HIS A 1 170 ? -22.607 7.062 17.834 1.00 89.69 170 HIS A C 1
ATOM 1223 O O . HIS A 1 170 ? -23.209 6.786 18.869 1.00 89.69 170 HIS A O 1
ATOM 1229 N N . LYS A 1 171 ? -23.015 6.616 16.638 1.00 89.69 171 LYS A N 1
ATOM 1230 C CA . LYS A 1 171 ? -24.226 5.794 16.460 1.00 89.69 171 LYS A CA 1
ATOM 1231 C C . LYS A 1 171 ? -24.170 4.482 17.244 1.00 89.69 171 LYS A C 1
ATOM 1233 O O . LYS A 1 171 ? -25.211 3.996 17.674 1.00 89.69 171 LYS A O 1
ATOM 1238 N N . HIS A 1 172 ? -22.976 3.928 17.442 1.00 89.06 172 HIS A N 1
ATOM 1239 C CA . HIS A 1 172 ? -22.762 2.699 18.206 1.00 89.06 172 HIS A CA 1
ATOM 1240 C C . HIS A 1 172 ? -22.443 2.928 19.689 1.00 89.06 172 HIS A C 1
ATOM 1242 O O . HIS A 1 172 ? -22.207 1.960 20.409 1.00 89.06 172 HIS A O 1
ATOM 1248 N N . GLY A 1 173 ? -22.454 4.177 20.164 1.00 87.19 173 GLY A N 1
ATOM 1249 C CA . GLY A 1 173 ? -22.190 4.496 21.565 1.00 87.19 173 GLY A CA 1
ATOM 1250 C C . GLY A 1 173 ? -20.770 4.143 22.013 1.00 87.19 173 GLY A C 1
ATOM 1251 O O . GLY A 1 173 ? -20.569 3.783 23.173 1.00 87.19 173 GLY A O 1
ATOM 1252 N N . MET A 1 174 ? -19.790 4.207 21.107 1.00 88.44 174 MET A N 1
ATOM 1253 C CA . MET A 1 174 ? -18.387 4.045 21.484 1.00 88.44 174 MET A CA 1
ATOM 1254 C C . MET A 1 174 ? -17.960 5.182 22.414 1.00 88.44 174 MET A C 1
ATOM 1256 O O . MET A 1 174 ? -18.416 6.310 22.296 1.00 88.44 174 MET A O 1
ATOM 1260 N N . ASN A 1 175 ? -17.086 4.894 23.367 1.00 88.38 175 ASN A N 1
ATOM 1261 C CA . ASN A 1 175 ? -16.523 5.924 24.230 1.00 88.38 175 ASN A CA 1
ATOM 1262 C C . ASN A 1 175 ? -15.143 6.363 23.718 1.00 88.38 175 ASN A C 1
ATOM 1264 O O . ASN A 1 175 ? -14.561 5.727 22.837 1.00 88.38 175 ASN A O 1
ATOM 1268 N N . ASP A 1 176 ? -14.599 7.436 24.289 1.00 86.62 176 ASP A N 1
ATOM 1269 C CA . ASP A 1 176 ? -13.274 7.946 23.907 1.00 86.62 176 ASP A CA 1
ATOM 1270 C C . ASP A 1 176 ? -12.148 6.922 24.121 1.00 86.62 176 ASP A C 1
ATOM 1272 O O . ASP A 1 176 ? -11.126 6.966 23.441 1.00 86.62 176 ASP A O 1
ATOM 1276 N N . GLU A 1 177 ? -12.313 5.991 25.062 1.00 86.12 177 GLU A N 1
ATOM 1277 C CA . GLU A 1 177 ? -11.333 4.935 25.328 1.00 86.12 177 GLU A CA 1
ATOM 1278 C C . GLU A 1 177 ? -11.279 3.922 24.176 1.00 86.12 177 GLU A C 1
ATOM 1280 O O . GLU A 1 177 ? -10.200 3.619 23.672 1.00 86.12 177 GLU A O 1
ATOM 1285 N N . ASN A 1 178 ? -12.438 3.502 23.666 1.00 88.44 178 ASN A N 1
ATOM 1286 C CA . ASN A 1 178 ? -12.542 2.661 22.475 1.00 88.44 178 ASN A CA 1
ATOM 1287 C C . ASN A 1 178 ? -11.972 3.371 21.239 1.00 88.44 178 ASN A C 1
ATOM 1289 O O . ASN A 1 178 ? -11.351 2.734 20.391 1.00 88.44 178 ASN A O 1
ATOM 1293 N N . MET A 1 179 ? -12.147 4.692 21.144 1.00 88.50 179 MET A N 1
ATOM 1294 C CA . MET A 1 179 ? -11.600 5.490 20.042 1.00 88.50 179 MET A CA 1
ATOM 1295 C C . MET A 1 179 ? -10.067 5.552 20.065 1.00 88.50 179 MET A C 1
ATOM 1297 O O . MET A 1 179 ? -9.446 5.564 19.004 1.00 88.50 179 MET A O 1
ATOM 1301 N N . LYS A 1 180 ? -9.432 5.528 21.245 1.00 88.38 180 LYS A N 1
ATOM 1302 C CA . LYS A 1 180 ? -7.961 5.484 21.369 1.00 88.38 180 LYS A CA 1
ATOM 1303 C C . LYS A 1 180 ? -7.354 4.164 20.895 1.00 88.38 180 LYS A C 1
ATOM 1305 O O . LYS A 1 180 ? -6.231 4.169 20.405 1.00 88.38 180 LYS A O 1
ATOM 1310 N N . ALA A 1 181 ? -8.101 3.063 20.971 1.00 88.75 181 ALA A N 1
ATOM 1311 C CA . ALA A 1 181 ? -7.640 1.765 20.481 1.00 88.75 181 ALA A CA 1
ATOM 1312 C C . ALA A 1 181 ? -7.532 1.703 18.943 1.00 88.75 181 ALA A C 1
ATOM 1314 O O . ALA A 1 181 ? -6.873 0.814 18.407 1.00 88.75 181 ALA A O 1
ATOM 1315 N N . VAL A 1 182 ? -8.168 2.630 18.215 1.00 90.94 182 VAL A N 1
ATOM 1316 C CA . VAL A 1 182 ? -8.170 2.628 16.744 1.00 90.94 182 VAL A CA 1
ATOM 1317 C C . VAL A 1 182 ? -6.774 2.931 16.173 1.00 90.94 182 VAL A C 1
ATOM 1319 O O . VAL A 1 182 ? -6.288 2.108 15.395 1.00 90.94 182 VAL A O 1
ATOM 1322 N N . PRO A 1 183 ? -6.077 4.022 16.558 1.00 90.12 183 PRO A N 1
ATOM 1323 C CA . PRO A 1 183 ? -4.678 4.228 16.176 1.00 90.12 183 PRO A CA 1
ATOM 1324 C C . PRO A 1 183 ? -3.762 3.046 16.517 1.00 90.12 183 PRO A C 1
ATOM 1326 O O . PRO A 1 183 ? -3.033 2.582 15.643 1.00 90.12 183 PRO A O 1
ATOM 1329 N N . GLU A 1 184 ? -3.858 2.504 17.736 1.00 90.25 184 GLU A N 1
ATOM 1330 C CA . GLU A 1 184 ? -3.046 1.358 18.183 1.00 90.25 184 GLU A CA 1
ATOM 1331 C C . GLU A 1 184 ? -3.281 0.111 17.316 1.00 90.25 184 GLU A C 1
ATOM 1333 O O . GLU A 1 184 ? -2.351 -0.625 16.982 1.00 90.25 184 GLU A O 1
ATOM 1338 N N . PHE A 1 185 ? -4.528 -0.120 16.897 1.00 91.31 185 PHE A N 1
ATOM 1339 C CA . PHE A 1 185 ? -4.868 -1.213 15.994 1.00 91.31 185 PHE A CA 1
ATOM 1340 C C . PHE A 1 185 ? -4.191 -1.059 14.626 1.00 91.31 185 PHE A C 1
ATOM 1342 O O . PHE A 1 185 ? -3.594 -2.018 14.132 1.00 91.31 185 PHE A O 1
ATOM 1349 N N . PHE A 1 186 ? -4.228 0.135 14.026 1.00 90.00 186 PHE A N 1
ATOM 1350 C CA . PHE A 1 186 ? -3.555 0.388 12.747 1.00 90.00 186 PHE A CA 1
ATOM 1351 C C . PHE A 1 186 ? -2.031 0.281 12.862 1.00 90.00 186 PHE A C 1
ATOM 1353 O O . PHE A 1 186 ? -1.392 -0.283 11.974 1.00 90.00 186 PHE A O 1
ATOM 1360 N N . GLU A 1 187 ? -1.445 0.735 13.969 1.00 89.88 187 GLU A N 1
ATOM 1361 C CA . GLU A 1 187 ? -0.020 0.535 14.249 1.00 89.88 187 GLU A CA 1
ATOM 1362 C C . GLU A 1 187 ? 0.347 -0.946 14.294 1.00 89.88 187 GLU A C 1
ATOM 1364 O O . GLU A 1 187 ? 1.288 -1.366 13.616 1.00 89.88 187 GLU A O 1
ATOM 1369 N N . ALA A 1 188 ? -0.438 -1.754 15.009 1.00 91.62 188 ALA A N 1
ATOM 1370 C CA . ALA A 1 188 ? -0.227 -3.192 15.096 1.00 91.62 188 ALA A CA 1
ATOM 1371 C C . ALA A 1 188 ? -0.377 -3.890 13.732 1.00 91.62 188 ALA A C 1
ATOM 1373 O O . ALA A 1 188 ? 0.344 -4.850 13.449 1.00 91.62 188 ALA A O 1
ATOM 1374 N N . LEU A 1 189 ? -1.290 -3.425 12.872 1.00 90.31 189 LEU A N 1
ATOM 1375 C CA . LEU A 1 189 ? -1.435 -3.946 11.510 1.00 90.31 189 LEU A CA 1
ATOM 1376 C C . LEU A 1 189 ? -0.216 -3.629 10.639 1.00 90.31 189 LEU A C 1
ATOM 1378 O O . LEU A 1 189 ? 0.251 -4.508 9.914 1.00 90.31 189 LEU A O 1
ATOM 1382 N N . ILE A 1 190 ? 0.327 -2.414 10.739 1.00 89.88 190 ILE A N 1
ATOM 1383 C CA . ILE A 1 190 ? 1.549 -2.027 10.023 1.00 89.88 190 ILE A CA 1
ATOM 1384 C C . ILE A 1 190 ? 2.751 -2.813 10.567 1.00 89.88 190 ILE A C 1
ATOM 1386 O O . ILE A 1 190 ? 3.564 -3.315 9.799 1.00 89.88 190 ILE A O 1
ATOM 1390 N N . GLU A 1 191 ? 2.880 -2.966 11.888 1.00 88.56 191 GLU A N 1
ATOM 1391 C CA . GLU A 1 191 ? 3.957 -3.756 12.508 1.00 88.56 191 GLU A CA 1
ATOM 1392 C C . GLU A 1 191 ? 3.939 -5.225 12.106 1.00 88.56 191 GLU A C 1
ATOM 1394 O O . GLU A 1 191 ? 4.995 -5.823 11.904 1.00 88.56 191 GLU A O 1
ATOM 1399 N N . LYS A 1 192 ? 2.747 -5.800 11.955 1.00 91.25 192 LYS A N 1
ATOM 1400 C CA . LYS A 1 192 ? 2.579 -7.173 11.475 1.00 91.25 192 LYS A CA 1
ATOM 1401 C C . LYS A 1 192 ? 2.704 -7.303 9.957 1.00 91.25 192 LYS A C 1
ATOM 1403 O O . LYS A 1 192 ? 2.591 -8.419 9.458 1.00 91.25 192 LYS A O 1
ATOM 1408 N N . GLY A 1 193 ? 2.912 -6.200 9.235 1.00 85.62 193 GLY A N 1
ATOM 1409 C CA . GLY A 1 193 ? 2.977 -6.185 7.775 1.00 85.62 193 GLY A CA 1
ATOM 1410 C C . GLY A 1 193 ? 1.667 -6.609 7.110 1.00 85.62 193 GLY A C 1
ATOM 1411 O O . GLY A 1 193 ? 1.688 -7.114 5.995 1.00 85.62 193 GLY A O 1
ATOM 1412 N N . VAL A 1 194 ? 0.533 -6.460 7.804 1.00 90.88 194 VAL A N 1
ATOM 1413 C CA . VAL A 1 194 ? -0.796 -6.740 7.236 1.00 90.88 194 VAL A CA 1
ATOM 1414 C C . VAL A 1 194 ? -1.212 -5.614 6.294 1.00 90.88 194 VAL A C 1
ATOM 1416 O O . VAL A 1 194 ? -1.882 -5.857 5.296 1.00 90.88 194 VAL A O 1
ATOM 1419 N N . ILE A 1 195 ? -0.812 -4.384 6.619 1.00 86.31 195 ILE A N 1
ATOM 1420 C CA . ILE A 1 195 ? -0.945 -3.227 5.739 1.00 86.31 195 ILE A CA 1
ATOM 1421 C C . ILE A 1 195 ? 0.397 -3.042 5.042 1.00 86.31 195 ILE A C 1
ATOM 1423 O O . ILE A 1 195 ? 1.406 -2.768 5.695 1.00 86.31 195 ILE A O 1
ATOM 1427 N N . GLU A 1 196 ? 0.400 -3.214 3.724 1.00 81.25 196 GLU A N 1
ATOM 1428 C CA . GLU A 1 196 ? 1.553 -2.876 2.900 1.00 81.25 196 GLU A CA 1
ATOM 1429 C C . GLU A 1 196 ? 1.731 -1.350 2.853 1.00 81.25 196 GLU A C 1
ATOM 1431 O O . GLU A 1 196 ? 0.737 -0.615 2.827 1.00 81.25 196 GLU A O 1
ATOM 1436 N N . PRO A 1 197 ? 2.980 -0.855 2.864 1.00 78.12 197 PRO A N 1
ATOM 1437 C CA . PRO A 1 197 ? 3.242 0.570 2.745 1.00 78.12 197 PRO A CA 1
ATOM 1438 C C . PRO A 1 197 ? 2.679 1.122 1.421 1.00 78.12 197 PRO A C 1
ATOM 1440 O O . PRO A 1 197 ? 2.622 0.394 0.426 1.00 78.12 197 PRO A O 1
ATOM 1443 N N . PRO A 1 198 ? 2.307 2.413 1.363 1.00 79.31 198 PRO A N 1
ATOM 1444 C CA . PRO A 1 198 ? 1.834 3.050 0.151 1.00 79.31 198 PRO A CA 1
ATOM 1445 C C . PRO A 1 198 ? 2.879 2.942 -0.946 1.00 79.31 198 PRO A C 1
ATOM 1447 O O . PRO A 1 198 ? 4.079 3.101 -0.714 1.00 79.31 198 PRO A O 1
ATOM 1450 N N . HIS A 1 199 ? 2.396 2.725 -2.162 1.00 80.19 199 HIS A N 1
ATOM 1451 C CA . HIS A 1 199 ? 3.250 2.631 -3.332 1.00 80.19 199 HIS A CA 1
ATOM 1452 C C . HIS A 1 199 ? 3.861 3.997 -3.681 1.00 80.19 199 HIS A C 1
ATOM 1454 O O . HIS A 1 199 ? 3.159 4.887 -4.171 1.00 80.19 199 HIS A O 1
ATOM 1460 N N . ASP A 1 200 ? 5.166 4.176 -3.456 1.00 85.12 200 ASP A N 1
ATOM 1461 C CA . ASP A 1 200 ? 5.881 5.405 -3.826 1.00 85.12 200 ASP A CA 1
ATOM 1462 C C . ASP A 1 200 ? 6.255 5.385 -5.311 1.00 85.12 200 ASP A C 1
ATOM 1464 O O . ASP A 1 200 ? 7.310 4.904 -5.731 1.00 85.12 200 ASP A O 1
ATOM 1468 N N . THR A 1 201 ? 5.387 5.978 -6.127 1.00 83.88 201 THR A N 1
ATOM 1469 C CA . THR A 1 201 ? 5.573 6.011 -7.580 1.00 83.88 201 THR A CA 1
ATOM 1470 C C . THR A 1 201 ? 6.849 6.754 -7.984 1.00 83.88 201 THR A C 1
ATOM 1472 O O . THR A 1 201 ? 7.477 6.383 -8.972 1.00 83.88 201 THR A O 1
ATOM 1475 N N . ARG A 1 202 ? 7.277 7.784 -7.239 1.00 85.00 202 ARG A N 1
ATOM 1476 C CA . ARG A 1 202 ? 8.488 8.548 -7.581 1.00 85.00 202 ARG A CA 1
ATOM 1477 C C . ARG A 1 202 ? 9.742 7.745 -7.281 1.00 85.00 202 ARG A C 1
ATOM 1479 O O . ARG A 1 202 ? 10.650 7.719 -8.111 1.00 85.00 202 ARG A O 1
ATOM 1486 N N . ALA A 1 203 ? 9.790 7.067 -6.135 1.00 87.88 203 ALA A N 1
ATOM 1487 C CA . ALA A 1 203 ? 10.893 6.167 -5.814 1.00 87.88 203 ALA A CA 1
ATOM 1488 C C . ALA A 1 203 ? 11.031 5.054 -6.864 1.00 87.88 203 ALA A C 1
ATOM 1490 O O . ALA A 1 203 ? 12.140 4.792 -7.334 1.00 87.88 203 ALA A O 1
ATOM 1491 N N . GLU A 1 204 ? 9.915 4.475 -7.308 1.00 88.69 204 GLU A N 1
ATOM 1492 C CA . GLU A 1 204 ? 9.892 3.466 -8.372 1.00 88.69 204 GLU A CA 1
ATOM 1493 C C . GLU A 1 204 ? 10.404 4.017 -9.714 1.00 88.69 204 GLU A C 1
ATOM 1495 O O . GLU A 1 204 ? 11.248 3.389 -10.360 1.00 88.69 204 GLU A O 1
ATOM 1500 N N . MET A 1 205 ? 9.992 5.228 -10.116 1.00 89.00 205 MET A N 1
ATOM 1501 C CA . MET A 1 205 ? 10.524 5.871 -11.328 1.00 89.00 205 MET A CA 1
ATOM 1502 C C . MET A 1 205 ? 12.029 6.136 -11.225 1.00 89.00 205 MET A C 1
ATOM 1504 O O . MET A 1 205 ? 12.767 5.900 -12.182 1.00 89.00 205 MET A O 1
ATOM 1508 N N . ARG A 1 206 ? 12.530 6.565 -10.061 1.00 89.75 206 ARG A N 1
ATOM 1509 C CA . ARG A 1 206 ? 13.980 6.724 -9.847 1.00 89.75 206 ARG A CA 1
ATOM 1510 C C . ARG A 1 206 ? 14.712 5.388 -9.923 1.00 89.75 206 ARG A C 1
ATOM 1512 O O . ARG A 1 206 ? 15.794 5.328 -10.505 1.00 89.75 206 ARG A O 1
ATOM 1519 N N . ALA A 1 207 ? 14.130 4.317 -9.383 1.00 90.69 207 ALA A N 1
ATOM 1520 C CA . ALA A 1 207 ? 14.688 2.965 -9.440 1.00 90.69 207 ALA A CA 1
ATOM 1521 C C . ALA A 1 207 ? 14.726 2.383 -10.868 1.00 90.69 207 ALA A C 1
ATOM 1523 O O . ALA A 1 207 ? 15.475 1.436 -11.140 1.00 90.69 207 ALA A O 1
ATOM 1524 N N . LEU A 1 208 ? 13.944 2.959 -11.786 1.00 90.25 208 LEU A N 1
ATOM 1525 C CA . LEU A 1 208 ? 13.987 2.668 -13.216 1.00 90.25 208 LEU A CA 1
ATOM 1526 C C . LEU A 1 208 ? 15.062 3.442 -13.978 1.00 90.25 208 LEU A C 1
ATOM 1528 O O . LEU A 1 208 ? 15.317 3.118 -15.138 1.00 90.25 208 LEU A O 1
ATOM 1532 N N . ALA A 1 209 ? 15.743 4.416 -13.380 1.00 89.69 209 ALA A N 1
ATOM 1533 C CA . ALA A 1 209 ? 16.868 5.047 -14.057 1.00 89.69 209 ALA A CA 1
ATOM 1534 C C . ALA A 1 209 ? 17.974 4.009 -14.372 1.00 89.69 209 ALA A C 1
ATOM 1536 O O . ALA A 1 209 ? 18.174 3.058 -13.608 1.00 89.69 209 ALA A O 1
ATOM 1537 N N . PRO A 1 210 ? 18.701 4.146 -15.498 1.00 85.81 210 PRO A N 1
ATOM 1538 C CA . PRO A 1 210 ? 19.802 3.244 -15.834 1.00 85.81 210 PRO A CA 1
ATOM 1539 C C . PRO A 1 210 ? 20.854 3.171 -14.719 1.00 85.81 210 PRO A C 1
ATOM 1541 O O . PRO A 1 210 ? 21.183 4.184 -14.095 1.00 85.81 210 PRO A O 1
ATOM 1544 N N . GLN A 1 211 ? 21.420 1.980 -14.489 1.00 80.88 211 GLN A N 1
ATOM 1545 C CA . GLN A 1 211 ? 22.501 1.817 -13.512 1.00 80.88 211 GLN A CA 1
ATOM 1546 C C . GLN A 1 211 ? 23.690 2.710 -13.893 1.00 80.88 211 GLN A C 1
ATOM 1548 O O . GLN A 1 211 ? 24.183 2.654 -15.016 1.00 80.88 211 GLN A O 1
ATOM 1553 N N . GLY A 1 212 ? 24.134 3.549 -12.954 1.00 79.50 212 GLY A N 1
ATOM 1554 C CA . GLY A 1 212 ? 25.230 4.500 -13.171 1.00 79.50 212 GLY A CA 1
ATOM 1555 C C . GLY A 1 212 ? 24.820 5.846 -13.779 1.00 79.50 212 GLY A C 1
ATOM 1556 O O . GLY A 1 212 ? 25.693 6.667 -14.049 1.00 79.50 212 GLY A O 1
ATOM 1557 N N . PHE A 1 213 ? 23.523 6.118 -13.975 1.00 87.94 213 PHE A N 1
ATOM 1558 C CA . PHE A 1 213 ? 23.071 7.437 -14.418 1.00 87.94 213 PHE A CA 1
ATOM 1559 C C . PHE A 1 213 ? 23.317 8.498 -13.330 1.00 87.94 213 PHE A C 1
ATOM 1561 O O . PHE A 1 213 ? 22.625 8.552 -12.311 1.00 87.94 213 PHE A O 1
ATOM 1568 N N . ALA A 1 214 ? 24.310 9.358 -13.559 1.00 82.62 214 ALA A N 1
ATOM 1569 C CA . ALA A 1 214 ? 24.748 10.405 -12.635 1.00 82.62 214 ALA A CA 1
ATOM 1570 C C . ALA A 1 214 ? 23.958 11.724 -12.794 1.00 82.62 214 ALA A C 1
ATOM 1572 O O . ALA A 1 214 ? 24.546 12.802 -12.852 1.00 82.62 214 ALA A O 1
ATOM 1573 N N . GLY A 1 215 ? 22.630 11.641 -12.918 1.00 86.31 215 GLY A N 1
ATOM 1574 C CA . GLY A 1 215 ? 21.742 12.810 -12.980 1.00 86.31 215 GLY A CA 1
ATOM 1575 C C . GLY A 1 215 ? 21.142 13.196 -11.624 1.00 86.31 215 GLY A C 1
ATOM 1576 O O . GLY A 1 215 ? 21.256 12.442 -10.652 1.00 86.31 215 GLY A O 1
ATOM 1577 N N . SER A 1 216 ? 20.467 14.352 -11.578 1.00 91.81 216 SER A N 1
ATOM 1578 C CA . SER A 1 216 ? 19.611 14.726 -10.442 1.00 91.81 216 SER A CA 1
ATOM 1579 C C . SER A 1 216 ? 18.459 13.729 -10.273 1.00 91.81 216 SER A C 1
ATOM 1581 O O . SER A 1 216 ? 18.193 12.910 -11.161 1.00 91.81 216 SER A O 1
ATOM 1583 N N . ASP A 1 217 ? 17.763 13.781 -9.141 1.00 87.50 217 ASP A N 1
ATOM 1584 C CA . ASP A 1 217 ? 16.651 12.865 -8.891 1.00 87.50 217 ASP A CA 1
ATOM 1585 C C . ASP A 1 217 ? 15.483 13.107 -9.857 1.00 87.50 217 ASP A C 1
ATOM 1587 O O . ASP A 1 217 ? 14.893 12.143 -10.338 1.00 87.50 217 ASP A O 1
ATOM 1591 N N . GLU A 1 218 ? 15.247 14.349 -10.280 1.00 89.31 218 GLU A N 1
ATOM 1592 C CA . GLU A 1 218 ? 14.276 14.681 -11.330 1.00 89.31 218 GLU A CA 1
ATOM 1593 C C . GLU A 1 218 ? 14.694 14.105 -12.689 1.00 89.31 218 GLU A C 1
ATOM 1595 O O . GLU A 1 218 ? 13.867 13.590 -13.440 1.00 89.31 218 GLU A O 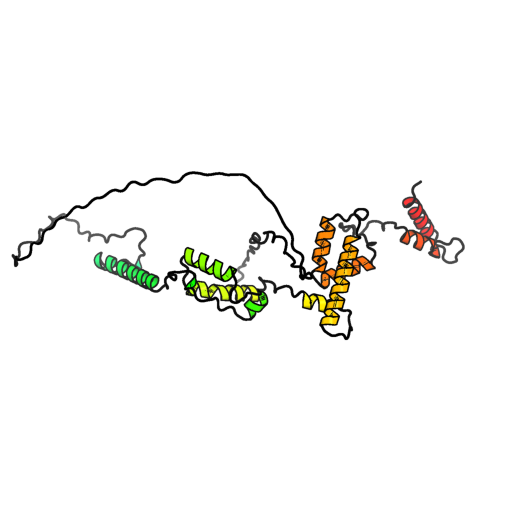1
ATOM 1600 N N . ALA A 1 219 ? 15.991 14.140 -13.010 1.00 90.06 219 ALA A N 1
ATOM 1601 C CA . ALA A 1 219 ? 16.500 13.552 -14.246 1.00 90.06 219 ALA A CA 1
ATOM 1602 C C . ALA A 1 219 ? 16.368 12.017 -14.243 1.00 90.06 219 ALA A C 1
ATOM 1604 O O . ALA A 1 219 ? 16.091 11.418 -15.284 1.00 90.06 219 ALA A O 1
ATOM 1605 N N . LYS A 1 220 ? 16.535 11.374 -13.079 1.00 90.25 220 LYS A N 1
ATOM 1606 C CA . LYS A 1 220 ? 16.281 9.936 -12.902 1.00 90.25 220 LYS A CA 1
ATOM 1607 C C . LYS A 1 220 ? 14.798 9.608 -13.048 1.00 90.25 220 LYS A C 1
ATOM 1609 O O . LYS A 1 220 ? 14.472 8.659 -13.754 1.00 90.25 220 LYS A O 1
ATOM 1614 N N . GLU A 1 221 ? 13.916 10.401 -12.440 1.00 90.50 221 GLU A N 1
ATOM 1615 C CA . GLU A 1 221 ? 12.462 10.252 -12.583 1.00 90.50 221 GLU A CA 1
ATOM 1616 C C . GLU A 1 221 ? 12.026 10.370 -14.044 1.00 90.50 221 GLU A C 1
ATOM 1618 O O . GLU A 1 221 ? 11.303 9.505 -14.534 1.00 90.50 221 GLU A O 1
ATOM 1623 N N . ALA A 1 222 ? 12.521 11.377 -14.770 1.00 91.00 222 ALA A N 1
ATOM 1624 C CA . ALA A 1 222 ? 12.223 11.556 -16.189 1.00 91.00 222 ALA A CA 1
ATOM 1625 C C . ALA A 1 222 ? 12.671 10.346 -17.026 1.00 91.00 222 ALA A C 1
ATOM 1627 O O . ALA A 1 222 ? 11.925 9.867 -17.879 1.00 91.00 222 ALA A O 1
ATOM 1628 N N . LYS A 1 223 ? 13.858 9.791 -16.744 1.00 90.06 223 LYS A N 1
ATOM 1629 C CA . LYS A 1 223 ? 14.346 8.573 -17.409 1.00 90.06 223 LYS A CA 1
ATOM 1630 C C . LYS A 1 223 ? 13.516 7.337 -17.063 1.00 90.06 223 LYS A C 1
ATOM 1632 O O . LYS A 1 223 ? 13.288 6.503 -17.938 1.00 90.06 223 LYS A O 1
ATOM 1637 N N . GLY A 1 224 ? 13.038 7.223 -15.825 1.00 89.88 224 GLY A N 1
ATOM 1638 C CA . GLY A 1 224 ? 12.082 6.189 -15.431 1.00 89.88 224 GLY A CA 1
ATOM 1639 C C . GLY A 1 224 ? 10.761 6.305 -16.188 1.00 89.88 224 GLY A C 1
ATOM 1640 O O . GLY A 1 224 ? 10.301 5.329 -16.779 1.00 89.88 224 GLY A O 1
ATOM 1641 N N . ALA A 1 225 ? 10.203 7.515 -16.262 1.00 91.75 225 ALA A N 1
ATOM 1642 C CA . ALA A 1 225 ? 8.968 7.797 -16.987 1.00 91.75 225 ALA A CA 1
ATOM 1643 C C . ALA A 1 225 ? 9.091 7.503 -18.494 1.00 91.75 225 ALA A C 1
ATOM 1645 O O . ALA A 1 225 ? 8.179 6.928 -19.087 1.00 91.75 225 ALA A O 1
ATOM 1646 N N . GLU A 1 226 ? 10.233 7.822 -19.116 1.00 91.69 226 GLU A N 1
ATOM 1647 C CA . GLU A 1 226 ? 10.515 7.458 -20.512 1.00 91.69 226 GLU A CA 1
ATOM 1648 C C . GLU A 1 226 ? 10.444 5.937 -20.738 1.00 91.69 226 GLU A C 1
ATOM 1650 O O . GLU A 1 226 ? 9.890 5.491 -21.748 1.00 91.69 226 GLU A O 1
ATOM 1655 N N . ARG A 1 227 ? 10.972 5.138 -19.800 1.00 92.88 227 ARG A N 1
ATOM 1656 C CA . ARG A 1 227 ? 10.954 3.667 -19.874 1.00 92.88 227 ARG A CA 1
ATOM 1657 C C . ARG A 1 227 ? 9.552 3.099 -19.693 1.00 92.88 227 ARG A C 1
ATOM 1659 O O . ARG A 1 227 ? 9.152 2.238 -20.473 1.00 92.88 227 ARG A O 1
ATOM 1666 N N . VAL A 1 228 ? 8.781 3.626 -18.743 1.00 93.75 228 VAL A N 1
ATOM 1667 C CA . VAL A 1 228 ? 7.359 3.277 -18.581 1.00 93.75 228 VAL A CA 1
ATOM 1668 C C . VAL A 1 228 ? 6.585 3.579 -19.862 1.00 93.75 228 VAL A C 1
ATOM 1670 O O . VAL A 1 228 ? 5.917 2.703 -20.401 1.00 93.75 228 VAL A O 1
ATOM 1673 N N . ALA A 1 229 ? 6.755 4.776 -20.428 1.00 92.62 229 ALA A N 1
ATOM 1674 C CA . ALA A 1 229 ? 6.090 5.160 -21.670 1.00 92.62 229 ALA A CA 1
ATOM 1675 C C . ALA A 1 229 ? 6.532 4.309 -22.875 1.00 92.62 229 ALA A C 1
ATOM 1677 O O . ALA A 1 229 ? 5.778 4.148 -23.838 1.00 92.62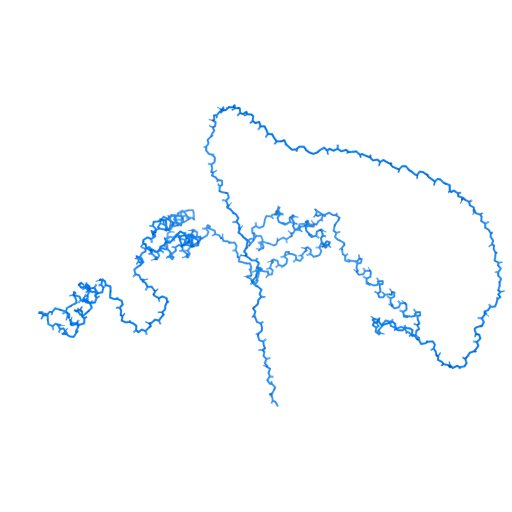 229 ALA A O 1
ATOM 1678 N N . ALA A 1 230 ? 7.766 3.799 -22.884 1.00 91.50 230 ALA A N 1
ATOM 1679 C CA . ALA A 1 230 ? 8.226 2.854 -23.898 1.00 91.50 230 ALA A CA 1
ATOM 1680 C C . ALA A 1 230 ? 7.560 1.477 -23.730 1.00 91.50 230 ALA A C 1
ATOM 1682 O O . ALA A 1 230 ? 7.076 0.921 -24.717 1.00 91.50 230 ALA A O 1
ATOM 1683 N N . ALA A 1 231 ? 7.473 0.975 -22.495 1.00 91.69 231 ALA A N 1
ATOM 1684 C CA . ALA A 1 231 ? 6.783 -0.269 -22.162 1.00 91.69 231 ALA A CA 1
ATOM 1685 C C . ALA A 1 231 ? 5.287 -0.204 -22.522 1.00 91.69 231 ALA A C 1
ATOM 1687 O O . ALA A 1 231 ? 4.788 -1.086 -23.219 1.00 91.69 231 ALA A O 1
ATOM 1688 N N . ASP A 1 232 ? 4.593 0.877 -22.157 1.00 92.56 232 ASP A N 1
ATOM 1689 C CA . ASP A 1 232 ? 3.174 1.079 -22.481 1.00 92.56 232 ASP A CA 1
ATOM 1690 C C . ASP A 1 232 ? 2.918 1.121 -23.993 1.00 92.56 232 ASP A C 1
ATOM 1692 O O . ASP A 1 232 ? 1.958 0.521 -24.488 1.00 92.56 232 ASP A O 1
ATOM 1696 N N . ARG A 1 233 ? 3.789 1.803 -24.752 1.00 92.19 233 ARG A N 1
ATOM 1697 C CA . ARG A 1 233 ? 3.710 1.845 -26.222 1.00 92.19 233 ARG A CA 1
ATOM 1698 C C . ARG A 1 233 ? 3.921 0.469 -26.838 1.00 92.19 233 ARG A C 1
ATOM 1700 O O . ARG A 1 233 ? 3.203 0.116 -27.770 1.00 92.19 233 ARG A O 1
ATOM 1707 N N . TRP A 1 234 ? 4.867 -0.309 -26.318 1.00 92.62 234 TRP A N 1
ATOM 1708 C CA . TRP A 1 234 ? 5.088 -1.676 -26.777 1.00 92.62 234 TRP A CA 1
ATOM 1709 C C . TRP A 1 234 ? 3.882 -2.577 -26.478 1.00 92.62 234 TRP A C 1
ATOM 1711 O O . TRP A 1 234 ? 3.419 -3.271 -27.381 1.00 92.62 234 TRP A O 1
ATOM 1721 N N . ILE A 1 235 ? 3.297 -2.494 -25.274 1.00 91.06 235 ILE A N 1
ATOM 1722 C CA . ILE A 1 235 ? 2.067 -3.228 -24.923 1.00 91.06 235 ILE A CA 1
ATOM 1723 C C . ILE A 1 235 ? 0.920 -2.850 -25.869 1.00 91.06 235 ILE A C 1
ATOM 1725 O O . ILE A 1 235 ? 0.194 -3.722 -26.343 1.00 91.06 235 ILE A O 1
ATOM 1729 N N . ALA A 1 236 ? 0.761 -1.563 -26.193 1.00 89.75 236 ALA A N 1
ATOM 1730 C CA . ALA A 1 236 ? -0.273 -1.103 -27.121 1.00 89.75 236 ALA A CA 1
ATOM 1731 C C . ALA A 1 236 ? -0.094 -1.651 -28.551 1.00 89.75 236 ALA A C 1
ATOM 1733 O O . ALA A 1 236 ? -1.078 -1.815 -29.270 1.00 89.75 236 ALA A O 1
ATOM 1734 N N . GLN A 1 237 ? 1.144 -1.943 -28.959 1.00 88.06 237 GLN A N 1
ATOM 1735 C CA . GLN A 1 237 ? 1.467 -2.528 -30.262 1.00 88.06 237 GLN A CA 1
ATOM 1736 C C . GLN A 1 237 ? 1.301 -4.054 -30.305 1.00 88.06 237 GLN A C 1
ATOM 1738 O O . GLN A 1 237 ? 1.332 -4.631 -31.395 1.00 88.06 237 GLN A O 1
ATOM 1743 N N . LEU A 1 238 ? 1.110 -4.721 -29.159 1.00 87.44 238 LEU A N 1
ATOM 1744 C CA . LEU A 1 238 ? 0.799 -6.148 -29.139 1.00 87.44 238 LEU A CA 1
ATOM 1745 C C . LEU A 1 238 ? -0.536 -6.380 -29.851 1.00 87.44 238 LEU A C 1
ATOM 1747 O O . LEU A 1 238 ? -1.569 -5.799 -29.514 1.00 87.44 238 LEU A O 1
ATOM 1751 N N . SER A 1 239 ? -0.507 -7.225 -30.876 1.00 79.44 239 SER A N 1
ATOM 1752 C CA . SER A 1 239 ? -1.675 -7.531 -31.692 1.00 79.44 239 SER A CA 1
ATOM 1753 C C . SER A 1 239 ? -2.333 -8.837 -31.254 1.00 79.44 239 SER A C 1
ATOM 1755 O O . SER A 1 239 ? -1.677 -9.762 -30.769 1.00 79.44 239 SER A O 1
ATOM 1757 N N . SER A 1 240 ? -3.634 -8.949 -31.522 1.00 71.69 240 SER A N 1
ATOM 1758 C CA . SER A 1 240 ? -4.394 -10.191 -31.337 1.00 71.69 240 SER A CA 1
ATOM 1759 C C . SER A 1 240 ? -3.864 -11.344 -32.195 1.00 71.69 240 SER A C 1
ATOM 1761 O O . SER A 1 240 ? -4.004 -12.503 -31.819 1.00 71.69 240 SER A O 1
ATOM 1763 N N . GLN A 1 241 ? -3.173 -11.048 -33.303 1.00 61.69 241 GLN A N 1
ATOM 1764 C CA . GLN A 1 241 ? -2.498 -12.052 -34.137 1.00 61.69 241 GLN A CA 1
ATOM 1765 C C . GLN A 1 241 ? -1.377 -12.795 -33.395 1.00 61.69 241 GLN A C 1
ATOM 1767 O O . GLN A 1 241 ? -1.011 -13.896 -33.792 1.00 61.69 241 GLN A O 1
ATOM 1772 N N . ARG A 1 242 ? -0.839 -12.214 -32.314 1.00 71.12 242 ARG A N 1
ATOM 1773 C CA . ARG A 1 242 ? 0.118 -12.871 -31.410 1.00 71.12 242 ARG A CA 1
ATOM 1774 C C . ARG A 1 242 ? -0.544 -13.465 -30.162 1.00 71.12 242 ARG A C 1
ATOM 1776 O O . ARG A 1 242 ? 0.158 -13.817 -29.224 1.00 71.12 242 ARG A O 1
ATOM 1783 N N . GLY A 1 243 ? -1.874 -13.563 -30.146 1.00 82.81 243 GLY A N 1
ATOM 1784 C CA . GLY A 1 243 ? -2.639 -14.142 -29.042 1.00 82.81 243 GLY A CA 1
ATOM 1785 C C . GLY A 1 243 ? -2.888 -13.201 -27.861 1.00 82.81 243 GLY A C 1
ATOM 1786 O O . GLY A 1 243 ? -3.370 -13.667 -26.838 1.00 82.81 243 GLY A O 1
ATOM 1787 N N . PHE A 1 244 ? -2.591 -11.901 -27.985 1.00 86.44 244 PHE A N 1
ATOM 1788 C CA . PHE A 1 244 ? -2.867 -10.918 -26.933 1.00 86.44 244 PHE A CA 1
ATOM 1789 C C . PHE A 1 244 ? -4.219 -10.245 -27.139 1.00 86.44 244 PHE A C 1
ATOM 1791 O O . PHE A 1 244 ? -4.374 -9.397 -28.026 1.00 86.44 244 PHE A O 1
ATOM 1798 N N . ASP A 1 245 ? -5.181 -10.594 -26.293 1.00 91.19 245 ASP A N 1
ATOM 1799 C CA . ASP A 1 245 ? -6.422 -9.836 -26.161 1.00 91.19 245 ASP A CA 1
ATOM 1800 C C . ASP A 1 245 ? -6.231 -8.559 -25.318 1.00 91.19 245 ASP A C 1
ATOM 1802 O O . ASP A 1 245 ? -5.160 -8.286 -24.765 1.00 91.19 245 ASP A O 1
ATOM 1806 N N . ASP A 1 246 ? -7.268 -7.727 -25.257 1.00 90.50 246 ASP A N 1
ATOM 1807 C CA . ASP A 1 246 ? -7.209 -6.444 -24.552 1.00 90.50 246 ASP A CA 1
ATOM 1808 C C . ASP A 1 246 ? -7.214 -6.593 -23.019 1.00 90.50 246 ASP A C 1
ATOM 1810 O O . ASP A 1 246 ? -6.679 -5.729 -22.318 1.00 90.50 246 ASP A O 1
ATOM 1814 N N . GLY A 1 247 ? -7.739 -7.704 -22.491 1.00 91.94 247 GLY A N 1
ATOM 1815 C CA . GLY A 1 247 ? -7.642 -8.050 -21.073 1.00 91.94 247 GLY A CA 1
ATOM 1816 C C . GLY A 1 247 ? -6.194 -8.332 -20.684 1.00 91.94 247 GLY A C 1
ATOM 1817 O O . GLY A 1 247 ? -5.674 -7.717 -19.756 1.00 91.94 247 GLY A O 1
ATOM 1818 N N . MET A 1 248 ? -5.488 -9.148 -21.472 1.00 91.44 248 MET A N 1
ATOM 1819 C CA . MET A 1 248 ? -4.061 -9.422 -21.275 1.00 91.44 248 MET A CA 1
ATOM 1820 C C . MET A 1 248 ? -3.216 -8.146 -21.338 1.00 91.44 248 MET A C 1
ATOM 1822 O O . MET A 1 248 ? -2.333 -7.947 -20.507 1.00 91.44 248 MET A O 1
ATOM 1826 N N . LYS A 1 249 ? -3.497 -7.240 -22.283 1.00 91.00 249 LYS A N 1
ATOM 1827 C CA . LYS A 1 249 ? -2.800 -5.942 -22.354 1.00 91.00 249 LYS A CA 1
ATOM 1828 C C . LYS A 1 249 ? -3.066 -5.074 -21.128 1.00 91.00 249 LYS A C 1
ATOM 1830 O O . LYS A 1 249 ? -2.171 -4.355 -20.692 1.00 91.00 249 LYS A O 1
ATOM 1835 N N . THR A 1 250 ? -4.278 -5.126 -20.584 1.00 93.50 250 THR A N 1
ATOM 1836 C CA . THR A 1 250 ? -4.641 -4.393 -19.365 1.00 93.50 250 THR A CA 1
ATOM 1837 C C . THR A 1 250 ? -3.861 -4.922 -18.165 1.00 93.50 250 THR A C 1
ATOM 1839 O O . THR A 1 250 ? -3.244 -4.132 -17.456 1.00 93.50 250 THR A O 1
ATOM 1842 N N . GLU A 1 251 ? -3.770 -6.242 -18.003 1.00 93.44 251 GLU A N 1
ATOM 1843 C CA . GLU A 1 251 ? -2.945 -6.866 -16.959 1.00 93.44 251 GLU A CA 1
ATOM 1844 C C . GLU A 1 251 ? -1.454 -6.534 -17.130 1.00 93.44 251 GLU A C 1
ATOM 1846 O O . GLU A 1 251 ? -0.766 -6.187 -16.172 1.00 93.44 251 GLU A O 1
ATOM 1851 N N . MET A 1 252 ? -0.939 -6.537 -18.365 1.00 92.31 252 MET A N 1
ATOM 1852 C CA . MET A 1 252 ? 0.446 -6.125 -18.624 1.00 92.31 252 MET A CA 1
ATOM 1853 C C . MET A 1 252 ? 0.690 -4.648 -18.299 1.00 92.31 252 MET A C 1
ATOM 1855 O O . MET A 1 252 ? 1.777 -4.303 -17.841 1.00 92.31 252 MET A O 1
ATOM 1859 N N . ARG A 1 253 ? -0.303 -3.770 -18.480 1.00 93.62 253 ARG A N 1
ATOM 1860 C CA . ARG A 1 253 ? -0.211 -2.372 -18.032 1.00 93.62 253 ARG A CA 1
ATOM 1861 C C . ARG A 1 253 ? -0.196 -2.257 -16.510 1.00 93.62 253 ARG A C 1
ATOM 1863 O O . ARG A 1 253 ? 0.474 -1.378 -15.990 1.00 93.62 253 ARG A O 1
ATOM 1870 N N . LEU A 1 254 ? -0.844 -3.151 -15.764 1.00 93.38 254 LEU A N 1
ATOM 1871 C CA . LEU A 1 254 ? -0.710 -3.143 -14.301 1.00 93.38 254 LEU A CA 1
ATOM 1872 C C . LEU A 1 254 ? 0.736 -3.414 -13.865 1.00 93.38 254 LEU A C 1
ATOM 1874 O O . LEU A 1 254 ? 1.197 -2.833 -12.884 1.00 93.38 254 LEU A O 1
ATOM 1878 N N . LEU A 1 255 ? 1.499 -4.197 -14.633 1.00 93.62 255 LEU A N 1
ATOM 1879 C CA . LEU A 1 255 ? 2.923 -4.405 -14.361 1.00 93.62 255 LEU A CA 1
ATOM 1880 C C . LEU A 1 255 ? 3.761 -3.129 -14.550 1.00 93.62 255 LEU A C 1
ATOM 1882 O O . LEU A 1 255 ? 4.792 -2.997 -13.889 1.00 93.62 255 LEU A O 1
ATOM 1886 N N . THR A 1 256 ? 3.337 -2.160 -15.374 1.00 93.12 256 THR A N 1
ATOM 1887 C CA . THR A 1 256 ? 4.091 -0.901 -15.553 1.00 93.12 256 THR A CA 1
ATOM 1888 C C . THR A 1 256 ? 4.019 0.026 -14.340 1.00 93.12 256 THR A C 1
ATOM 1890 O O . THR A 1 256 ? 4.788 0.982 -14.254 1.00 93.12 256 THR A O 1
ATOM 1893 N N . THR A 1 257 ? 3.176 -0.294 -13.351 1.00 90.69 257 THR A N 1
ATOM 1894 C CA . THR A 1 257 ? 3.084 0.455 -12.090 1.00 90.69 257 THR A CA 1
ATOM 1895 C C . THR A 1 257 ? 4.292 0.253 -11.170 1.00 90.69 257 THR A C 1
ATOM 1897 O O . THR A 1 257 ? 4.516 1.082 -10.289 1.00 90.69 257 THR A O 1
ATOM 1900 N N . THR A 1 258 ? 5.101 -0.795 -11.377 1.00 92.25 258 THR A N 1
ATOM 1901 C CA . THR A 1 258 ? 6.279 -1.116 -10.548 1.00 92.25 258 THR A CA 1
ATOM 1902 C C . THR A 1 258 ? 7.560 -1.159 -11.381 1.00 92.25 258 THR A C 1
ATOM 1904 O O . THR A 1 258 ? 7.556 -1.580 -12.541 1.00 92.25 258 THR A O 1
ATOM 1907 N N . ALA A 1 259 ? 8.702 -0.800 -10.789 1.00 91.44 259 ALA A N 1
ATOM 1908 C CA . ALA A 1 259 ? 9.993 -0.850 -11.468 1.00 91.44 259 ALA A CA 1
ATOM 1909 C C . ALA A 1 259 ? 10.380 -2.278 -11.886 1.00 91.44 259 ALA A C 1
ATOM 1911 O O . ALA A 1 259 ? 11.001 -2.493 -12.930 1.00 91.44 259 ALA A O 1
ATOM 1912 N N . ALA A 1 260 ? 10.016 -3.271 -11.072 1.00 91.31 260 ALA A N 1
ATOM 1913 C CA . ALA A 1 260 ? 10.232 -4.677 -11.391 1.00 91.31 260 ALA A CA 1
ATOM 1914 C C . ALA A 1 260 ? 9.395 -5.115 -12.602 1.00 91.31 260 ALA A C 1
ATOM 1916 O O . ALA A 1 260 ? 9.930 -5.748 -13.513 1.00 91.31 260 ALA A O 1
ATOM 1917 N N . GLY A 1 261 ? 8.116 -4.735 -12.656 1.00 92.31 261 GLY A N 1
ATOM 1918 C CA . GLY A 1 261 ? 7.237 -5.095 -13.766 1.00 92.31 261 GLY A CA 1
ATOM 1919 C C . GLY A 1 261 ? 7.654 -4.454 -15.092 1.00 92.31 261 GLY A C 1
ATOM 1920 O O . GLY A 1 261 ? 7.687 -5.140 -16.113 1.00 92.31 261 GLY A O 1
ATOM 1921 N N . VAL A 1 262 ? 8.117 -3.200 -15.084 1.00 93.31 262 VAL A N 1
ATOM 1922 C CA . VAL A 1 262 ? 8.699 -2.563 -16.284 1.00 93.31 262 VAL A CA 1
ATOM 1923 C C . VAL A 1 262 ? 9.936 -3.323 -16.783 1.00 93.31 262 VAL A C 1
ATOM 1925 O O . VAL A 1 262 ? 10.062 -3.562 -17.981 1.00 93.31 262 VAL A O 1
ATOM 1928 N N . LYS A 1 263 ? 10.826 -3.784 -15.891 1.00 92.25 263 LYS A N 1
ATOM 1929 C CA . LYS A 1 263 ? 11.991 -4.611 -16.278 1.00 92.25 263 LYS A CA 1
ATOM 1930 C C . LYS A 1 263 ? 11.583 -5.961 -16.874 1.00 92.25 263 LYS A C 1
ATOM 1932 O O . LYS A 1 263 ? 12.231 -6.442 -17.801 1.00 92.25 263 LYS A O 1
ATOM 1937 N N . VAL A 1 264 ? 10.512 -6.572 -16.366 1.00 92.81 264 VAL A N 1
ATOM 1938 C CA . VAL A 1 264 ? 9.941 -7.798 -16.945 1.00 92.81 264 VAL A CA 1
ATOM 1939 C C . VAL A 1 264 ? 9.434 -7.532 -18.364 1.00 92.81 264 VAL A C 1
ATOM 1941 O O . VAL A 1 264 ? 9.745 -8.298 -19.275 1.00 92.81 264 VAL A O 1
ATOM 1944 N N . ILE A 1 265 ? 8.727 -6.423 -18.584 1.00 92.12 265 ILE A N 1
ATOM 1945 C CA . ILE A 1 265 ? 8.250 -6.034 -19.918 1.00 92.12 265 ILE A CA 1
ATOM 1946 C C . ILE A 1 265 ? 9.421 -5.792 -20.874 1.00 92.12 265 ILE A C 1
ATOM 1948 O O . ILE A 1 265 ? 9.417 -6.304 -21.988 1.00 92.12 265 ILE A O 1
ATOM 1952 N N . GLU A 1 266 ? 10.473 -5.104 -20.438 1.00 90.94 266 GLU A N 1
ATOM 1953 C CA . GLU A 1 266 ? 11.681 -4.915 -21.249 1.00 90.94 266 GLU A CA 1
ATOM 1954 C C . GLU A 1 266 ? 12.390 -6.236 -21.589 1.00 90.94 266 GLU A C 1
ATOM 1956 O O . GLU A 1 266 ? 12.915 -6.402 -22.694 1.00 90.94 266 GLU A O 1
ATOM 1961 N N . SER A 1 267 ? 12.369 -7.213 -20.678 1.00 90.25 267 SER A N 1
ATOM 1962 C CA . SER A 1 267 ? 12.848 -8.570 -20.964 1.00 90.25 267 SER A CA 1
ATOM 1963 C C . SER A 1 267 ? 12.017 -9.231 -22.073 1.00 90.25 267 SER A C 1
ATOM 1965 O O . SER A 1 267 ? 12.570 -9.842 -22.991 1.00 90.25 267 SER A O 1
ATOM 1967 N N . PHE A 1 268 ? 10.693 -9.047 -22.083 1.00 89.50 268 PHE A N 1
ATOM 1968 C CA . PHE A 1 268 ? 9.842 -9.515 -23.186 1.00 89.50 268 PHE A CA 1
ATOM 1969 C C . PHE A 1 268 ? 10.107 -8.774 -24.504 1.00 89.50 268 PHE A C 1
ATOM 1971 O O . PHE A 1 268 ? 10.138 -9.404 -25.564 1.00 89.50 268 PHE A O 1
ATOM 1978 N N . MET A 1 269 ? 10.355 -7.463 -24.446 1.00 87.50 269 MET A N 1
ATOM 1979 C CA . MET A 1 269 ? 10.715 -6.650 -25.613 1.00 87.50 269 MET A CA 1
ATOM 1980 C C . MET A 1 269 ? 12.015 -7.136 -26.266 1.00 87.50 269 MET A C 1
ATOM 1982 O O . MET A 1 269 ? 12.099 -7.217 -27.489 1.00 87.50 269 MET A O 1
ATOM 1986 N N . THR A 1 270 ? 13.020 -7.470 -25.453 1.00 86.44 270 THR A N 1
ATOM 1987 C CA . THR A 1 270 ? 14.364 -7.863 -25.914 1.00 86.44 270 THR A CA 1
ATOM 1988 C C . THR A 1 270 ? 14.463 -9.334 -26.312 1.00 86.44 270 THR A C 1
ATOM 1990 O O . THR A 1 270 ? 15.133 -9.653 -27.291 1.00 86.44 270 THR A O 1
ATOM 1993 N N . SER A 1 271 ? 13.766 -10.231 -25.610 1.00 80.31 271 SER A N 1
ATOM 1994 C CA . SER A 1 271 ? 13.721 -11.666 -25.937 1.00 80.31 271 SER A CA 1
ATOM 1995 C C . SER A 1 271 ? 12.902 -11.985 -27.190 1.00 80.31 271 SER A C 1
ATOM 1997 O O . SER A 1 271 ? 12.913 -13.122 -27.665 1.00 80.31 271 SER A O 1
ATOM 1999 N N . GLY A 1 272 ? 12.175 -11.000 -27.728 1.00 68.19 272 GLY A N 1
ATOM 2000 C CA . GLY A 1 272 ? 11.387 -11.169 -28.940 1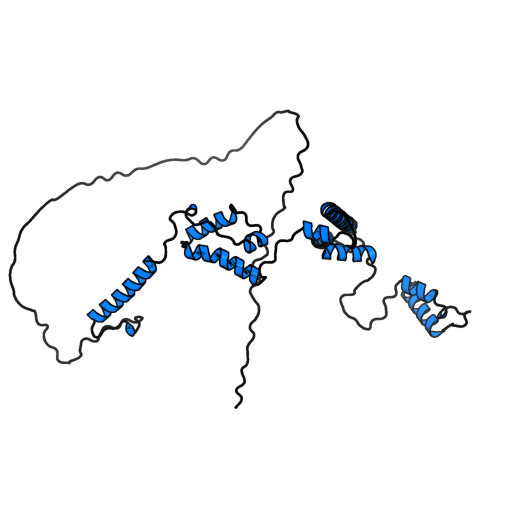.00 68.19 272 GLY A CA 1
ATOM 2001 C C . GLY A 1 272 ? 10.338 -12.272 -28.815 1.00 68.19 272 GLY A C 1
ATOM 2002 O O . GLY A 1 272 ? 10.065 -12.925 -29.812 1.00 68.19 272 GLY A O 1
ATOM 2003 N N . MET A 1 273 ? 9.791 -12.520 -27.614 1.00 65.56 273 MET A N 1
ATOM 2004 C CA . MET A 1 273 ? 8.700 -13.479 -27.350 1.00 65.56 273 MET A CA 1
ATOM 2005 C C . MET A 1 273 ? 8.824 -14.857 -28.046 1.00 65.56 273 MET A C 1
ATOM 2007 O O . MET A 1 273 ? 7.827 -15.533 -28.288 1.00 65.56 273 MET A O 1
ATOM 2011 N N . GLY A 1 274 ? 10.045 -15.290 -28.372 1.00 51.19 274 GLY A N 1
ATOM 2012 C CA . GLY A 1 274 ? 10.299 -16.508 -29.148 1.00 51.19 274 GLY A CA 1
ATOM 2013 C C . GLY A 1 274 ? 10.380 -17.782 -28.305 1.00 51.19 274 GLY A C 1
ATOM 2014 O O . GLY A 1 274 ? 10.473 -18.876 -28.853 1.00 51.19 274 GLY A O 1
ATOM 2015 N N . GLY A 1 275 ? 10.360 -17.656 -26.976 1.00 48.34 275 GLY A N 1
ATOM 2016 C CA . GLY A 1 275 ? 10.382 -18.782 -26.049 1.00 48.34 275 GLY A CA 1
ATOM 2017 C C . GLY A 1 275 ? 8.974 -19.160 -25.614 1.00 48.34 275 GLY A C 1
ATOM 2018 O O . GLY A 1 275 ? 8.454 -18.587 -24.659 1.00 48.34 275 GLY A O 1
ATOM 2019 N N . SER A 1 276 ? 8.356 -20.137 -26.277 1.00 43.94 276 SER A N 1
ATOM 2020 C CA . SER A 1 276 ? 7.154 -20.775 -25.742 1.00 43.94 276 SER A CA 1
ATOM 2021 C C . SER A 1 276 ? 7.543 -21.607 -24.517 1.00 43.94 276 SER A C 1
ATOM 2023 O O . SER A 1 276 ? 8.136 -22.680 -24.651 1.00 43.94 276 SER A O 1
ATOM 2025 N N . VAL A 1 277 ? 7.209 -21.141 -23.318 1.00 46.53 277 VAL A N 1
ATOM 2026 C CA . VAL A 1 277 ? 7.114 -22.030 -22.157 1.00 46.53 277 VAL A CA 1
ATOM 2027 C C . VAL A 1 277 ? 5.805 -22.787 -22.299 1.00 46.53 277 VAL A C 1
ATOM 2029 O O . VAL A 1 277 ? 4.738 -22.218 -22.111 1.00 46.53 277 VAL A O 1
ATOM 2032 N N . ASN A 1 278 ? 5.877 -24.051 -22.712 1.00 44.78 278 ASN A N 1
ATOM 2033 C CA . ASN A 1 278 ? 4.707 -24.919 -22.751 1.00 44.78 278 ASN A CA 1
ATOM 2034 C C . ASN A 1 278 ? 4.345 -25.239 -21.285 1.00 44.78 278 ASN A C 1
ATOM 2036 O O . ASN A 1 278 ? 5.147 -25.893 -20.607 1.00 44.78 278 ASN A O 1
ATOM 2040 N N . PRO A 1 279 ? 3.222 -24.736 -20.740 1.00 40.81 279 PRO A N 1
ATOM 2041 C CA . PRO A 1 279 ? 2.869 -24.922 -19.339 1.00 40.81 279 PRO A CA 1
ATOM 2042 C C . PRO A 1 279 ? 2.312 -26.337 -19.166 1.00 40.81 279 PRO A C 1
ATOM 2044 O O . PRO A 1 279 ? 1.115 -26.591 -19.199 1.00 40.81 279 PRO A O 1
ATOM 2047 N N . GLY A 1 280 ? 3.236 -27.278 -19.055 1.00 44.00 280 GLY A N 1
ATOM 2048 C CA . GLY A 1 280 ? 2.984 -28.705 -18.991 1.00 44.00 280 GLY A CA 1
ATOM 2049 C C . GLY A 1 280 ? 4.324 -29.382 -19.164 1.00 44.00 280 GLY A C 1
ATOM 2050 O O . GLY A 1 280 ? 4.709 -29.698 -20.284 1.00 44.00 280 GLY A O 1
ATOM 2051 N N . GLY A 1 281 ? 5.075 -29.494 -18.067 1.00 45.78 281 GLY A N 1
ATOM 2052 C CA . GLY A 1 281 ? 6.405 -30.087 -18.043 1.00 45.78 281 GLY A CA 1
ATOM 2053 C C . GLY A 1 281 ? 6.400 -31.506 -18.603 1.00 45.78 281 GLY A C 1
ATOM 2054 O O . GLY A 1 281 ? 6.306 -32.473 -17.858 1.00 45.78 281 GLY A O 1
ATOM 2055 N N . GLN A 1 282 ? 6.548 -31.626 -19.917 1.00 37.03 282 GLN A N 1
ATOM 2056 C CA . GLN A 1 282 ? 6.949 -32.849 -20.580 1.00 37.03 282 GLN A CA 1
ATOM 2057 C C . GLN A 1 282 ? 8.468 -32.778 -20.717 1.00 37.03 282 GLN A C 1
ATOM 2059 O O . GLN A 1 282 ? 9.022 -32.495 -21.780 1.00 37.03 282 GLN A O 1
ATOM 2064 N N . THR A 1 283 ? 9.159 -33.002 -19.602 1.00 44.38 283 THR A N 1
ATOM 2065 C CA . THR A 1 283 ? 10.577 -33.359 -19.611 1.00 44.38 283 THR A CA 1
ATOM 2066 C C . THR A 1 283 ? 10.684 -34.695 -20.352 1.00 44.38 283 THR A C 1
ATOM 2068 O O . THR A 1 283 ? 10.532 -35.752 -19.747 1.00 44.38 283 THR A O 1
ATOM 2071 N N . GLY A 1 284 ? 10.825 -34.651 -21.681 1.00 43.00 284 GLY A N 1
ATOM 2072 C CA . GLY A 1 284 ? 10.931 -35.845 -22.529 1.00 43.00 284 GLY A CA 1
ATOM 2073 C C . GLY A 1 284 ? 10.214 -35.818 -23.885 1.00 43.00 284 GLY A C 1
ATOM 2074 O O . GLY A 1 284 ? 10.154 -36.862 -24.525 1.00 43.00 284 GLY A O 1
ATOM 2075 N N . GLY A 1 285 ? 9.660 -34.689 -24.342 1.00 41.50 285 GLY A N 1
ATOM 2076 C CA . GLY A 1 285 ? 9.184 -34.553 -25.728 1.00 41.50 285 GLY A CA 1
ATOM 2077 C C . GLY A 1 285 ? 10.299 -34.061 -26.653 1.00 41.50 285 GLY A C 1
ATOM 2078 O O . GLY A 1 285 ? 11.049 -33.175 -26.247 1.00 41.50 285 GLY A O 1
ATOM 2079 N N . GLU A 1 286 ? 10.421 -34.633 -27.860 1.00 50.28 286 GLU A N 1
ATOM 2080 C CA . GLU A 1 286 ? 11.355 -34.175 -28.907 1.00 50.28 286 GLU A CA 1
ATOM 2081 C C . GLU A 1 286 ? 11.388 -32.635 -28.983 1.00 50.28 286 GLU A C 1
ATOM 2083 O O . GLU A 1 286 ? 10.327 -32.006 -28.898 1.00 50.28 286 GLU A O 1
ATOM 2088 N N . PRO A 1 287 ? 12.574 -32.012 -29.140 1.00 55.97 287 PRO A N 1
ATOM 2089 C CA . PRO A 1 287 ? 12.672 -30.564 -29.262 1.00 55.97 287 PRO A CA 1
ATOM 2090 C C . PRO A 1 287 ? 11.749 -30.091 -30.385 1.00 55.97 287 PRO A C 1
ATOM 2092 O O . PRO A 1 287 ? 11.848 -30.576 -31.512 1.00 55.97 287 PRO A O 1
ATOM 2095 N N . THR A 1 288 ? 10.850 -29.152 -30.075 1.00 62.50 288 THR A N 1
ATOM 2096 C CA . THR A 1 288 ? 9.990 -28.509 -31.071 1.00 62.50 288 THR A CA 1
ATOM 2097 C C . THR A 1 288 ? 10.867 -28.023 -32.221 1.00 62.50 288 THR A C 1
ATOM 2099 O O . THR A 1 288 ? 11.724 -27.156 -32.032 1.00 62.50 288 THR A O 1
ATOM 2102 N N . ILE A 1 289 ? 10.689 -28.616 -33.404 1.00 73.81 289 ILE A N 1
ATOM 2103 C CA . ILE A 1 289 ? 11.487 -28.298 -34.588 1.00 73.81 289 ILE A CA 1
ATOM 2104 C C . ILE A 1 289 ? 11.108 -26.875 -35.001 1.00 73.81 289 ILE A C 1
ATOM 2106 O O . ILE A 1 289 ? 10.025 -26.636 -35.527 1.00 73.81 289 ILE A O 1
ATOM 2110 N N . THR A 1 290 ? 11.975 -25.908 -34.707 1.00 82.94 290 THR A N 1
ATOM 2111 C CA . THR A 1 290 ? 11.826 -24.523 -35.169 1.00 82.94 290 THR A CA 1
ATOM 2112 C C . THR A 1 290 ? 12.694 -24.298 -36.401 1.00 82.94 290 THR A C 1
ATOM 2114 O O . THR A 1 290 ? 13.722 -24.955 -36.571 1.00 82.94 290 THR A O 1
ATOM 2117 N N . LYS A 1 291 ? 12.328 -23.322 -37.240 1.00 81.56 291 LYS A N 1
ATOM 2118 C CA . LYS A 1 291 ? 13.115 -22.960 -38.428 1.00 81.56 291 LYS A CA 1
ATOM 2119 C C . LYS A 1 291 ? 14.576 -22.631 -38.087 1.00 81.56 291 LYS A C 1
ATOM 2121 O O . LYS A 1 291 ? 15.474 -23.099 -38.768 1.00 81.56 291 LYS A O 1
ATOM 2126 N N . ALA A 1 292 ? 14.819 -21.908 -36.991 1.00 82.50 292 ALA A N 1
ATOM 2127 C CA . ALA A 1 292 ? 16.172 -21.558 -36.554 1.00 82.50 292 ALA A CA 1
ATOM 2128 C C . ALA A 1 292 ? 17.012 -22.786 -36.153 1.00 82.50 292 ALA A C 1
ATOM 2130 O O . ALA A 1 292 ? 18.206 -22.833 -36.439 1.00 82.50 292 ALA A O 1
ATOM 2131 N N . VAL A 1 293 ? 16.395 -23.791 -35.519 1.00 83.62 293 VAL A N 1
ATOM 2132 C CA . VAL A 1 293 ? 17.066 -25.058 -35.182 1.00 83.62 293 VAL A CA 1
ATOM 2133 C C . VAL A 1 293 ? 17.380 -25.852 -36.449 1.00 83.62 293 VAL A C 1
ATOM 2135 O O . VAL A 1 293 ? 18.468 -26.408 -36.561 1.00 83.62 293 VAL A O 1
ATOM 2138 N N . LEU A 1 294 ? 16.462 -25.870 -37.417 1.00 88.38 294 LEU A N 1
ATOM 2139 C CA . LEU A 1 294 ? 16.663 -26.554 -38.692 1.00 88.38 294 LEU A CA 1
ATOM 2140 C C . LEU A 1 294 ? 17.783 -25.897 -39.515 1.00 88.38 294 LEU A C 1
ATOM 2142 O O . LEU A 1 294 ? 18.695 -26.591 -39.954 1.00 88.38 294 LEU A O 1
ATOM 2146 N N . ASP A 1 295 ? 17.779 -24.568 -39.631 1.00 90.19 295 ASP A N 1
ATOM 2147 C CA . ASP A 1 295 ? 18.814 -23.803 -40.338 1.00 90.19 295 ASP A CA 1
ATOM 2148 C C . ASP A 1 295 ? 20.198 -23.992 -39.684 1.00 90.19 295 ASP A C 1
ATOM 2150 O O . ASP A 1 295 ? 21.198 -24.184 -40.377 1.00 90.19 295 ASP A O 1
ATOM 2154 N N . ALA A 1 296 ? 20.262 -24.019 -38.346 1.00 89.44 296 ALA A N 1
ATOM 2155 C CA . ALA A 1 296 ? 21.502 -24.281 -37.614 1.00 89.44 296 ALA A CA 1
ATOM 2156 C C . ALA A 1 296 ? 22.031 -25.708 -37.833 1.00 89.44 296 ALA A C 1
ATOM 2158 O O . ALA A 1 296 ? 23.241 -25.894 -37.944 1.00 89.44 296 ALA A O 1
ATOM 2159 N N . ARG A 1 297 ? 21.147 -26.714 -37.918 1.00 91.44 297 ARG A N 1
ATOM 2160 C CA . ARG A 1 297 ? 21.541 -28.103 -38.212 1.00 91.44 297 ARG A CA 1
ATOM 2161 C C . ARG A 1 297 ? 21.977 -28.287 -39.663 1.00 91.44 297 ARG A C 1
ATOM 2163 O O . ARG A 1 297 ? 22.920 -29.031 -39.906 1.00 91.44 297 ARG A O 1
ATOM 2170 N N . ILE A 1 298 ? 21.346 -27.588 -40.606 1.00 92.12 298 ILE A N 1
ATOM 2171 C CA . ILE A 1 298 ? 21.739 -27.607 -42.022 1.00 92.12 298 ILE A CA 1
ATOM 2172 C C . ILE A 1 298 ? 23.142 -27.016 -42.207 1.00 92.12 298 ILE A C 1
ATOM 2174 O O . ILE A 1 298 ? 23.922 -27.550 -42.991 1.00 92.12 298 ILE A O 1
ATOM 2178 N N . ALA A 1 299 ? 23.469 -25.948 -41.473 1.00 93.50 299 ALA A N 1
ATOM 2179 C CA . ALA A 1 299 ? 24.778 -25.296 -41.509 1.00 93.50 299 ALA A CA 1
ATOM 2180 C C . ALA A 1 299 ? 25.862 -25.998 -40.661 1.00 93.50 299 ALA A C 1
ATOM 2182 O O . ALA A 1 299 ? 27.019 -25.570 -40.680 1.00 93.50 299 ALA A O 1
ATOM 2183 N N . ASP A 1 300 ? 25.518 -27.040 -39.895 1.00 93.06 300 ASP A N 1
ATOM 2184 C CA . ASP A 1 300 ? 26.483 -27.780 -39.079 1.00 93.06 300 ASP A CA 1
ATOM 2185 C C . ASP A 1 300 ? 27.423 -28.595 -39.991 1.00 93.06 300 ASP A C 1
ATOM 2187 O O . ASP A 1 300 ? 26.940 -29.341 -40.847 1.00 93.06 300 ASP A O 1
ATOM 2191 N N . PRO A 1 301 ? 28.757 -28.530 -39.803 1.00 93.38 301 PRO A N 1
ATOM 2192 C CA . PRO A 1 301 ? 29.718 -29.311 -40.587 1.00 93.38 301 PRO A CA 1
ATOM 2193 C C . PRO A 1 301 ? 29.483 -30.828 -40.571 1.00 93.38 301 PRO A C 1
ATOM 2195 O O . PRO A 1 301 ? 30.003 -31.532 -41.431 1.00 93.38 301 PRO A O 1
ATOM 2198 N N . ARG A 1 302 ? 28.722 -31.348 -39.600 1.00 93.25 302 ARG A N 1
ATOM 2199 C CA . ARG A 1 302 ? 28.319 -32.760 -39.544 1.00 93.25 302 ARG A CA 1
ATOM 2200 C C . ARG A 1 302 ? 27.261 -33.140 -40.576 1.00 93.25 302 ARG A C 1
ATOM 2202 O O . ARG A 1 302 ? 27.119 -34.321 -40.870 1.00 93.25 302 ARG A O 1
ATOM 2209 N N . ASN A 1 303 ? 26.537 -32.168 -41.126 1.00 93.81 303 ASN A N 1
ATOM 2210 C CA . ASN A 1 303 ? 25.544 -32.376 -42.177 1.00 93.81 303 ASN A CA 1
ATOM 2211 C C . ASN A 1 303 ? 26.129 -32.228 -43.599 1.00 93.81 303 ASN A C 1
ATOM 2213 O O . ASN A 1 303 ? 25.458 -32.551 -44.577 1.00 93.81 303 ASN A O 1
ATOM 2217 N N . ASP A 1 304 ? 27.373 -31.757 -43.735 1.00 93.00 304 ASP A N 1
ATOM 2218 C CA . ASP A 1 304 ? 28.036 -31.585 -45.032 1.00 93.00 304 ASP A CA 1
ATOM 2219 C C . ASP A 1 304 ? 28.640 -32.907 -45.528 1.00 93.00 304 ASP A C 1
ATOM 2221 O O . ASP A 1 304 ? 29.643 -33.375 -44.996 1.00 93.00 304 ASP A O 1
ATOM 2225 N N . ILE A 1 305 ? 28.045 -33.491 -46.573 1.00 91.00 305 ILE A N 1
ATOM 2226 C CA . ILE A 1 305 ? 28.456 -34.775 -47.177 1.00 91.00 305 ILE A CA 1
ATOM 2227 C C . ILE A 1 305 ? 29.901 -34.738 -47.701 1.00 91.00 305 ILE A C 1
ATOM 2229 O O . ILE A 1 305 ? 30.551 -35.779 -47.787 1.00 91.00 305 ILE A O 1
ATOM 2233 N N . MET A 1 306 ? 30.409 -33.556 -48.053 1.00 89.69 306 MET A N 1
ATOM 2234 C CA . MET A 1 306 ? 31.768 -33.388 -48.573 1.00 89.69 306 MET A CA 1
ATOM 2235 C C . MET A 1 306 ? 32.784 -33.021 -47.482 1.00 89.69 306 MET A C 1
ATOM 2237 O O . MET A 1 306 ? 33.971 -32.891 -47.782 1.00 89.69 306 MET A O 1
ATOM 2241 N N . GLY A 1 307 ? 32.341 -32.837 -46.234 1.00 90.12 307 GLY A N 1
ATOM 2242 C CA . GLY A 1 307 ? 33.180 -32.417 -45.118 1.00 90.12 307 GLY A CA 1
ATOM 2243 C C . GLY A 1 307 ? 33.803 -33.581 -44.343 1.00 90.12 307 GLY A C 1
ATOM 2244 O O . GLY A 1 307 ? 33.176 -34.611 -44.107 1.00 90.12 307 GLY A O 1
ATOM 2245 N N . ASP A 1 308 ? 35.015 -33.376 -43.821 1.00 90.31 308 ASP A N 1
ATOM 2246 C CA . ASP A 1 308 ? 35.743 -34.367 -43.001 1.00 90.31 308 ASP A CA 1
ATOM 2247 C C . ASP A 1 308 ? 35.028 -34.749 -41.688 1.00 90.31 308 ASP A C 1
ATOM 2249 O O . ASP A 1 308 ? 35.426 -35.688 -40.999 1.00 90.31 308 ASP A O 1
ATOM 2253 N N . LYS A 1 309 ? 33.998 -33.987 -41.300 1.00 92.06 309 LYS A N 1
ATOM 2254 C CA . LYS A 1 309 ? 33.221 -34.174 -40.067 1.00 92.06 309 LYS A CA 1
ATOM 2255 C C . LYS A 1 309 ? 31.824 -34.733 -40.319 1.00 92.06 309 LYS A C 1
ATOM 2257 O O . LYS A 1 309 ? 31.027 -34.736 -39.383 1.00 92.06 309 LYS A O 1
ATOM 2262 N N . TYR A 1 310 ? 31.537 -35.178 -41.542 1.00 94.31 310 TYR A N 1
ATOM 2263 C CA . TYR A 1 310 ? 30.239 -35.726 -41.903 1.00 94.31 310 TYR A CA 1
ATOM 2264 C C . TYR A 1 310 ? 29.833 -36.869 -40.970 1.00 94.31 310 TYR A C 1
ATOM 2266 O O . TYR A 1 310 ? 30.566 -37.846 -40.799 1.00 94.31 310 TYR A O 1
ATOM 2274 N N . ASP A 1 311 ? 28.641 -36.748 -40.393 1.00 94.31 311 ASP A N 1
ATOM 2275 C CA . ASP A 1 311 ? 28.015 -37.793 -39.600 1.00 94.31 311 ASP A CA 1
ATOM 2276 C C . ASP A 1 311 ? 26.708 -38.223 -40.291 1.00 94.31 311 ASP A C 1
ATOM 2278 O O . ASP A 1 311 ? 25.723 -37.473 -40.289 1.00 94.31 311 ASP A O 1
ATOM 2282 N N . PRO A 1 312 ? 26.660 -39.436 -40.875 1.00 91.38 312 PRO A N 1
ATOM 2283 C CA . PRO A 1 312 ? 25.485 -39.908 -41.597 1.00 91.38 312 PRO A CA 1
ATOM 2284 C C . PRO A 1 312 ? 24.245 -40.043 -40.704 1.00 91.38 312 PRO A C 1
ATOM 2286 O O . PRO A 1 312 ? 23.130 -39.893 -41.203 1.00 91.38 312 PRO A O 1
ATOM 2289 N N . ALA A 1 313 ? 24.402 -40.294 -39.400 1.00 91.88 313 ALA A N 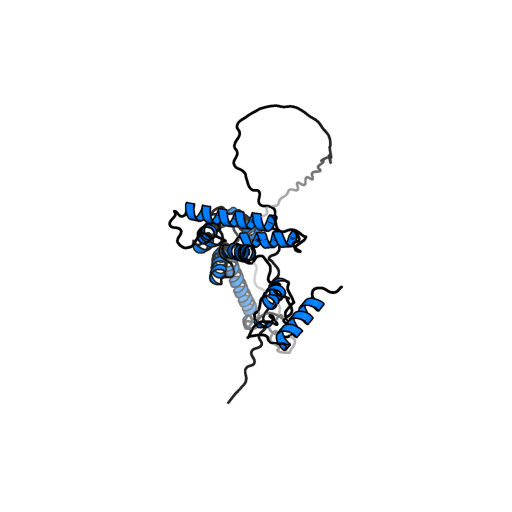1
ATOM 2290 C CA . ALA A 1 313 ? 23.269 -40.374 -38.480 1.00 91.88 313 ALA A CA 1
ATOM 2291 C C . ALA A 1 313 ? 22.685 -38.980 -38.204 1.00 91.88 313 ALA A C 1
ATOM 2293 O O . ALA A 1 313 ? 21.466 -38.802 -38.214 1.00 91.88 313 ALA A O 1
ATOM 2294 N N . PHE A 1 314 ? 23.551 -37.977 -38.034 1.00 91.12 314 PHE A N 1
ATOM 2295 C CA . PHE A 1 314 ? 23.141 -36.586 -37.834 1.00 91.12 314 PHE A CA 1
ATOM 2296 C C . PHE A 1 314 ? 22.438 -36.005 -39.067 1.00 91.12 314 PHE A C 1
ATOM 2298 O O . PHE A 1 314 ? 21.445 -35.280 -38.930 1.00 91.12 314 PHE A O 1
ATOM 2305 N N . ALA A 1 315 ? 22.924 -36.338 -40.265 1.00 92.44 315 ALA A N 1
ATOM 2306 C CA . ALA A 1 315 ? 22.313 -35.911 -41.519 1.00 92.44 315 ALA A CA 1
ATOM 2307 C C . ALA A 1 315 ? 20.928 -36.541 -41.728 1.00 92.44 315 ALA A C 1
ATOM 2309 O O . ALA A 1 315 ? 19.965 -35.836 -42.018 1.00 92.44 315 ALA A O 1
ATOM 2310 N N . GLN A 1 316 ? 20.785 -37.847 -41.471 1.00 93.69 316 GLN A N 1
ATOM 2311 C CA . GLN A 1 316 ? 19.488 -38.534 -41.548 1.00 93.69 316 GLN A CA 1
ATOM 2312 C C . GLN A 1 316 ? 18.465 -37.984 -40.547 1.00 93.69 316 GLN A C 1
ATOM 2314 O O . GLN A 1 316 ? 17.289 -37.836 -40.881 1.00 93.69 316 GLN A O 1
ATOM 2319 N N . GLU A 1 317 ? 18.897 -37.661 -39.326 1.00 90.31 317 GLU A N 1
ATOM 2320 C CA . GLU A 1 317 ? 18.036 -37.029 -38.324 1.00 90.31 317 GLU A CA 1
ATOM 2321 C C . GLU A 1 317 ? 17.589 -35.632 -38.782 1.00 90.31 317 GLU A C 1
ATOM 2323 O O . GLU A 1 317 ? 16.413 -35.286 -38.665 1.00 90.31 317 GLU A O 1
ATOM 2328 N N . THR A 1 318 ? 18.505 -34.849 -39.358 1.00 91.44 318 THR A N 1
ATOM 2329 C CA . THR A 1 318 ? 18.216 -33.503 -39.874 1.00 91.44 318 THR A CA 1
ATOM 2330 C C . THR A 1 318 ? 17.244 -33.557 -41.058 1.00 91.44 318 THR A C 1
ATOM 2332 O O . THR A 1 318 ? 16.281 -32.792 -41.080 1.00 91.44 318 THR A O 1
ATOM 2335 N N . ASP A 1 319 ? 17.399 -34.515 -41.973 1.00 92.38 319 ASP A N 1
ATOM 2336 C CA . ASP A 1 319 ? 16.458 -34.760 -43.075 1.00 92.38 319 ASP A CA 1
ATOM 2337 C C . ASP A 1 319 ? 15.073 -35.199 -42.578 1.00 92.38 319 ASP A C 1
ATOM 2339 O O . ASP A 1 319 ? 14.043 -34.766 -43.104 1.00 92.38 319 ASP A O 1
ATOM 2343 N N . ALA A 1 320 ? 15.017 -36.048 -41.548 1.00 90.56 320 ALA A N 1
ATOM 2344 C CA . ALA A 1 320 ? 13.756 -36.450 -40.930 1.00 90.56 320 ALA A CA 1
ATOM 2345 C C . ALA A 1 320 ? 13.056 -35.257 -40.260 1.00 90.56 320 ALA A C 1
ATOM 2347 O O . ALA A 1 320 ? 11.838 -35.108 -40.387 1.00 90.56 320 ALA A O 1
ATOM 2348 N N . MET A 1 321 ? 13.815 -34.381 -39.592 1.00 88.38 321 MET A N 1
ATOM 2349 C CA . MET A 1 321 ? 13.295 -33.128 -39.039 1.00 88.38 321 MET A CA 1
ATOM 2350 C C . MET A 1 321 ? 12.804 -32.182 -40.139 1.00 88.38 321 MET A C 1
ATOM 2352 O O . MET A 1 321 ? 11.732 -31.598 -39.996 1.00 88.38 321 MET A O 1
ATOM 2356 N N . PHE A 1 322 ? 13.536 -32.074 -41.251 1.00 90.69 322 PHE A N 1
ATOM 2357 C CA . PHE A 1 322 ? 13.156 -31.247 -42.395 1.00 90.69 322 PHE A CA 1
ATOM 2358 C C . PHE A 1 322 ? 11.825 -31.705 -43.003 1.00 90.69 322 PHE A C 1
ATOM 2360 O O . PHE A 1 322 ? 10.923 -30.891 -43.182 1.00 90.69 322 PHE A O 1
ATOM 2367 N N . LYS A 1 323 ? 11.658 -33.016 -43.230 1.00 91.12 323 LYS A N 1
ATOM 2368 C CA . LYS A 1 323 ? 10.405 -33.611 -43.734 1.00 91.12 323 LYS A CA 1
ATOM 2369 C C . LYS A 1 323 ? 9.231 -33.446 -42.771 1.00 91.12 323 LYS A C 1
ATOM 2371 O O . LYS A 1 323 ? 8.107 -33.239 -43.209 1.00 91.12 323 LYS A O 1
ATOM 2376 N N . LYS A 1 324 ? 9.473 -33.533 -41.458 1.00 85.88 324 LYS A N 1
ATOM 2377 C CA . LYS A 1 324 ? 8.445 -33.254 -40.440 1.00 85.88 324 LYS A CA 1
ATOM 2378 C C . LYS A 1 324 ? 8.027 -31.775 -40.444 1.00 85.88 324 LYS A C 1
ATOM 2380 O O . LYS A 1 324 ? 6.868 -31.484 -40.171 1.00 85.88 324 LYS A O 1
ATOM 2385 N N . PHE A 1 325 ? 8.959 -30.856 -40.711 1.00 87.06 325 PHE A 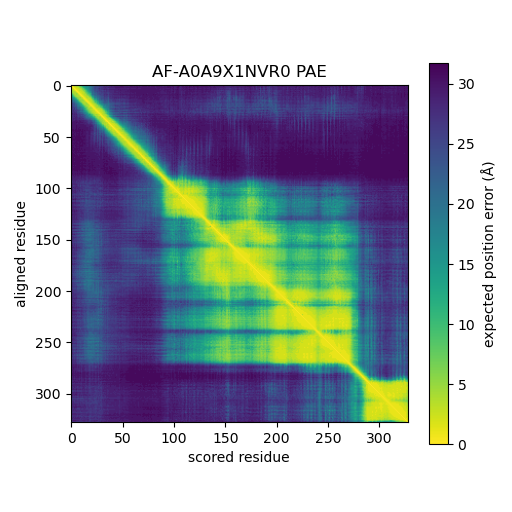N 1
ATOM 2386 C CA . PHE A 1 325 ? 8.709 -29.411 -40.694 1.00 87.06 325 PHE A CA 1
ATOM 2387 C C . PHE A 1 325 ? 8.058 -28.893 -41.989 1.00 87.06 325 PHE A C 1
ATOM 2389 O O . PHE A 1 325 ? 7.233 -27.984 -41.925 1.00 87.06 325 PHE A O 1
ATOM 2396 N N . TYR A 1 326 ? 8.384 -29.489 -43.140 1.00 85.00 326 TYR A N 1
ATOM 2397 C CA . TYR A 1 326 ? 7.771 -29.210 -44.442 1.00 85.00 326 TYR A CA 1
ATOM 2398 C C . TYR A 1 326 ? 7.069 -30.466 -44.992 1.00 85.00 326 TYR A C 1
ATOM 2400 O O . TYR A 1 326 ? 7.626 -31.137 -45.862 1.00 85.00 326 TYR A O 1
ATOM 2408 N N . PRO A 1 327 ? 5.880 -30.829 -44.476 1.00 76.81 327 PRO A N 1
ATOM 2409 C CA . PRO A 1 327 ? 5.054 -31.845 -45.115 1.00 76.81 327 PRO A CA 1
ATOM 2410 C C . PRO A 1 327 ? 4.532 -31.307 -46.459 1.00 76.81 327 PRO A C 1
ATOM 2412 O O . PRO A 1 327 ? 4.058 -30.171 -46.508 1.00 76.81 327 PRO A O 1
ATOM 2415 N N . ASP A 1 328 ? 4.659 -32.106 -47.522 1.00 61.88 328 ASP A N 1
ATOM 2416 C CA . ASP A 1 328 ? 4.105 -31.815 -48.859 1.00 61.88 328 ASP A CA 1
ATOM 2417 C C . ASP A 1 328 ? 2.580 -31.584 -48.838 1.00 61.88 328 ASP A C 1
ATOM 2419 O O . ASP A 1 328 ? 1.874 -32.284 -48.067 1.00 61.88 328 ASP A O 1
#

Sequence (328 aa):
MTRKRDIITCAGSLAFLAAMPFGPRIVFAPDDGNGQSGGGGGGDDGGYGLDPSPAQPGDGDGQSGQQGQPGGAPSNAGNPSEPIGGADGAQPSLHKPEGVPDHLFGQNDQETIDKIWNAYKGAREALGKQSKAPDKPEAYQPFAWSDKVKANLSIAEDDEAATLFRSIAHKHGMNDENMKAVPEFFEALIEKGVIEPPHDTRAEMRALAPQGFAGSDEAKEAKGAERVAAADRWIAQLSSQRGFDDGMKTEMRLLTTTAAGVKVIESFMTSGMGGSVNPGGQTGGEPTITKAVLDARIADPRNDIMGDKYDPAFAQETDAMFKKFYPD

Mean predicted aligned error: 20.9 Å

Organism: NCBI:txid2907202

Secondary structure (DSSP, 8-state):
----------------S----PPP-------------------------------------------------------------------------TT--GGG--SSHHHHHHHHHHHHHHHHHHHHHSPPPPSSGGGSPPP---HHHHHHH---TT-HHHHHHHHHHHHTT--HHHHHHHHHHHHHHHHTT-SPPP--HHHHHHHTSPTT----HHHHHHHHHHHHHHHHHHHHH--GGGT--HHHHHHHHHHTTSHHHHHHHHHHHHHTT-----SS--TTS-----HHHHHHHHTSTTS-TTSTT--HHHHHHHHHHHHHHS--